Protein AF-A0AAV9F384-F1 (afdb_monomer_lite)

Secondary structure (DSSP, 8-state):
-EE-SGGG-SSGGGTSTT-S----STTTTTTSGGG---S-SSSS--HHHHHHHHTTS-SSPPBTT-TT--TGGGGT--B---TT--SSHHHHHTTTPPPHHHHHHHHHHHHHHHHHHH-HHHHHHHHHHPPPEESS--TTTT---HHHHHHHHHHHHHHHHHHHHHHHHSTT----B--SHHHHHHHHH-HHHHHHHHHHT-----------S-EEEE-STTT-SSGGGGSS-S----STTTTTTSGGG---S-SSSS--HHHHHHHHTTS-SSPPBTT-TT--HHHHHH--B---TT--SSHHHHHHHTS--HHHHHHHHHHHHHHHHHHH-HHHHHHHHHH-EEEE-

Radius of gyration: 21.68 Å; chains: 1; bounding box: 53×48×66 Å

Structure (mmCIF, N/CA/C/O backbone):
data_AF-A0AAV9F384-F1
#
_entry.id   AF-A0AAV9F384-F1
#
loop_
_atom_site.group_PDB
_atom_site.id
_atom_site.type_symbol
_atom_site.label_atom_id
_atom_site.label_alt_id
_atom_site.label_comp_id
_atom_site.label_asym_id
_atom_site.label_entity_id
_atom_site.label_seq_id
_atom_site.pdbx_PDB_ins_code
_atom_site.Cartn_x
_atom_site.Cartn_y
_atom_site.Cartn_z
_atom_site.occupancy
_atom_site.B_iso_or_equiv
_atom_site.auth_seq_id
_atom_site.auth_comp_id
_atom_site.auth_asym_id
_atom_site.auth_atom_id
_atom_site.pdbx_PDB_model_num
ATOM 1 N N . MET A 1 1 ? 9.13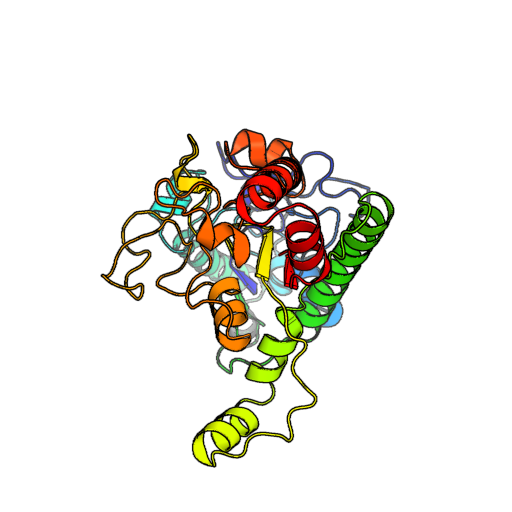0 -6.495 -17.557 1.00 77.75 1 MET A N 1
ATOM 2 C CA . MET A 1 1 ? 8.864 -5.037 -17.529 1.00 77.75 1 MET A CA 1
ATOM 3 C C . MET A 1 1 ? 7.820 -4.743 -16.468 1.00 77.75 1 MET A C 1
ATOM 5 O O . MET A 1 1 ? 6.852 -5.490 -16.372 1.00 77.75 1 MET A O 1
ATOM 9 N N . VAL A 1 2 ? 8.020 -3.709 -15.652 1.00 82.00 2 VAL A N 1
ATOM 10 C CA . VAL A 1 2 ? 7.230 -3.510 -14.423 1.00 82.00 2 VAL A CA 1
ATOM 11 C C . VAL A 1 2 ? 6.630 -2.110 -14.366 1.00 82.00 2 VAL A C 1
ATOM 13 O O . VAL A 1 2 ? 7.315 -1.138 -14.651 1.00 82.00 2 VAL A O 1
ATOM 16 N N . PHE A 1 3 ? 5.360 -2.010 -13.987 1.00 80.19 3 PHE A N 1
ATOM 17 C CA . PHE A 1 3 ? 4.601 -0.769 -13.809 1.00 80.19 3 PHE A CA 1
ATOM 18 C C . PHE A 1 3 ? 3.970 -0.771 -12.417 1.00 80.19 3 PHE A C 1
ATOM 20 O O . PHE A 1 3 ? 3.642 -1.834 -11.891 1.00 80.19 3 PHE A O 1
ATOM 27 N N . GLY A 1 4 ? 3.723 0.390 -11.822 1.00 76.31 4 GLY A N 1
ATOM 28 C CA . GLY A 1 4 ? 3.018 0.425 -10.546 1.00 76.31 4 GLY A CA 1
ATOM 29 C C . GLY A 1 4 ? 3.406 1.541 -9.599 1.00 76.31 4 GLY A C 1
ATOM 30 O O . GLY A 1 4 ? 3.787 2.634 -10.011 1.00 76.31 4 GLY A O 1
ATOM 31 N N . ASP A 1 5 ? 3.269 1.238 -8.318 1.00 78.25 5 ASP A N 1
ATOM 32 C CA . ASP A 1 5 ? 3.454 2.151 -7.197 1.00 78.25 5 ASP A CA 1
ATOM 33 C C . ASP A 1 5 ? 4.680 1.766 -6.347 1.00 78.25 5 ASP A C 1
ATOM 35 O O . ASP A 1 5 ? 5.612 1.117 -6.827 1.00 78.25 5 ASP A O 1
ATOM 39 N N . SER A 1 6 ? 4.680 2.166 -5.073 1.00 82.00 6 SER A N 1
ATOM 40 C CA . SER A 1 6 ? 5.763 1.926 -4.114 1.00 82.00 6 SER A CA 1
ATOM 41 C C . SER A 1 6 ? 6.094 0.452 -3.942 1.00 82.00 6 SER A C 1
ATOM 43 O O . SER A 1 6 ? 7.239 0.126 -3.646 1.00 82.00 6 SER A O 1
ATOM 45 N N . PHE A 1 7 ? 5.130 -0.443 -4.162 1.00 76.44 7 PHE A N 1
ATOM 46 C CA . PHE A 1 7 ? 5.328 -1.876 -3.985 1.00 76.44 7 PHE A CA 1
ATOM 47 C C . PHE A 1 7 ? 6.339 -2.464 -4.976 1.00 76.44 7 PHE A C 1
ATOM 49 O O . PHE A 1 7 ? 6.950 -3.490 -4.694 1.00 76.44 7 PHE A O 1
ATOM 56 N N . VAL A 1 8 ? 6.519 -1.834 -6.140 1.00 80.56 8 VAL A N 1
ATOM 57 C CA . VAL A 1 8 ? 7.388 -2.328 -7.221 1.00 80.56 8 VAL A CA 1
ATOM 58 C C . VAL A 1 8 ? 8.305 -1.242 -7.802 1.00 80.56 8 VAL A C 1
ATOM 60 O O . VAL A 1 8 ? 8.851 -1.406 -8.898 1.00 80.56 8 VAL A O 1
ATOM 63 N N . ASP A 1 9 ? 8.485 -0.133 -7.077 1.00 90.38 9 ASP A N 1
ATOM 64 C CA . ASP A 1 9 ? 9.405 0.955 -7.426 1.00 90.38 9 ASP A CA 1
ATOM 65 C C . ASP A 1 9 ? 10.819 0.667 -6.881 1.00 90.38 9 ASP A C 1
ATOM 67 O O . ASP A 1 9 ? 11.031 0.716 -5.665 1.00 90.38 9 ASP A O 1
ATOM 71 N N . PRO A 1 10 ? 11.810 0.372 -7.748 1.00 90.88 10 PRO A N 1
ATOM 72 C CA . PRO A 1 10 ? 13.190 0.157 -7.329 1.00 90.88 10 PRO A CA 1
ATOM 73 C C . PRO A 1 10 ? 13.966 1.452 -7.057 1.00 90.88 10 PRO A C 1
ATOM 75 O O . PRO A 1 10 ? 15.106 1.364 -6.602 1.00 90.88 10 PRO A O 1
ATOM 78 N N . GLY A 1 11 ? 13.385 2.627 -7.328 1.00 93.31 11 GLY A N 1
ATOM 79 C CA . GLY A 1 11 ? 14.014 3.922 -7.071 1.00 93.31 11 GLY A CA 1
ATOM 80 C C . GLY A 1 11 ? 13.790 5.003 -8.132 1.00 93.31 11 GLY A C 1
ATOM 81 O O . GLY A 1 11 ? 14.528 5.989 -8.125 1.00 93.31 11 GLY A O 1
ATOM 82 N N . ASN A 1 12 ? 12.790 4.893 -9.017 1.00 95.12 12 ASN A N 1
ATOM 83 C CA . ASN A 1 12 ? 12.472 5.950 -9.991 1.00 95.12 12 ASN A CA 1
ATOM 84 C C . ASN A 1 12 ? 12.195 7.288 -9.287 1.00 95.12 12 ASN A C 1
ATOM 86 O O . ASN A 1 12 ? 12.636 8.345 -9.747 1.00 95.12 12 ASN A O 1
ATOM 90 N N . ASN A 1 13 ? 11.556 7.246 -8.112 1.00 93.56 13 ASN A N 1
ATOM 91 C CA . ASN A 1 13 ? 11.289 8.430 -7.294 1.00 93.56 13 ASN A CA 1
ATOM 92 C C . ASN A 1 13 ? 12.543 9.204 -6.855 1.00 93.56 13 ASN A C 1
ATOM 94 O O . ASN A 1 13 ? 12.447 10.393 -6.538 1.00 93.56 13 ASN A O 1
ATOM 98 N N . ASN A 1 14 ? 13.730 8.589 -6.861 1.00 92.94 14 ASN A N 1
ATOM 99 C CA . ASN A 1 14 ? 14.967 9.275 -6.484 1.00 92.94 14 ASN A CA 1
ATOM 100 C C . ASN A 1 14 ? 15.292 10.430 -7.435 1.00 92.94 14 ASN A C 1
ATOM 102 O O . ASN A 1 14 ? 15.772 11.479 -6.992 1.00 92.94 14 ASN A O 1
ATOM 106 N N . VAL A 1 15 ? 14.978 10.243 -8.716 1.00 92.69 15 VAL A N 1
ATOM 107 C CA . VAL A 1 15 ? 15.342 11.132 -9.826 1.00 92.69 15 VAL A CA 1
ATOM 108 C C . VAL A 1 15 ? 14.338 12.271 -9.989 1.00 92.69 15 VAL A C 1
ATOM 110 O O . VAL A 1 15 ? 14.674 13.357 -10.467 1.00 92.69 15 VAL A O 1
ATOM 113 N N . LEU A 1 16 ? 13.110 12.062 -9.518 1.00 90.31 16 LEU A N 1
ATOM 114 C CA . LEU A 1 16 ? 12.048 13.054 -9.568 1.00 90.31 16 LEU A CA 1
ATOM 115 C C . LEU A 1 16 ? 12.343 14.229 -8.621 1.00 90.31 16 LEU A C 1
ATOM 117 O O . LEU A 1 16 ? 12.781 14.071 -7.472 1.00 90.31 16 LEU A O 1
ATOM 121 N N . LYS A 1 17 ? 12.101 15.448 -9.108 1.00 83.38 17 LYS A N 1
ATOM 122 C CA . LYS A 1 17 ? 12.280 16.678 -8.328 1.00 83.38 17 LYS A CA 1
ATOM 123 C C . LYS A 1 17 ? 11.053 16.916 -7.454 1.00 83.38 17 LYS A C 1
ATOM 125 O O . LYS A 1 17 ? 9.932 16.785 -7.926 1.00 83.38 17 LYS A O 1
ATOM 130 N N . ASN A 1 18 ? 11.282 17.329 -6.208 1.00 78.62 18 ASN A N 1
ATOM 131 C CA . ASN A 1 18 ? 10.238 17.705 -5.243 1.00 78.62 18 ASN A CA 1
ATOM 132 C C . ASN A 1 18 ? 9.260 16.578 -4.848 1.00 78.62 18 ASN A C 1
ATOM 134 O O . ASN A 1 18 ? 8.217 16.859 -4.266 1.00 78.62 18 ASN A O 1
ATOM 138 N N . VAL A 1 19 ? 9.609 15.315 -5.112 1.00 78.81 19 VAL A N 1
ATOM 139 C CA . VAL A 1 19 ? 8.837 14.160 -4.637 1.00 78.81 19 VAL A CA 1
ATOM 140 C C . VAL A 1 19 ? 8.971 13.989 -3.131 1.00 78.81 19 VAL A C 1
ATOM 142 O O . VAL A 1 19 ? 10.083 14.003 -2.599 1.00 78.81 19 VAL A O 1
ATOM 145 N N . LEU A 1 20 ? 7.829 13.792 -2.469 1.00 69.50 20 LEU A N 1
ATOM 146 C CA . LEU A 1 20 ? 7.730 13.576 -1.019 1.00 69.50 20 LEU A CA 1
ATOM 147 C C . LEU A 1 20 ? 7.969 12.113 -0.608 1.00 69.50 20 LEU A C 1
ATOM 149 O O . LEU A 1 20 ? 8.282 11.837 0.545 1.00 69.50 20 LEU A O 1
ATOM 153 N N . THR A 1 21 ? 7.838 11.176 -1.546 1.00 72.19 21 THR A N 1
ATOM 154 C CA . THR A 1 21 ? 7.925 9.725 -1.338 1.00 72.19 21 THR A CA 1
ATOM 155 C C . THR A 1 21 ? 9.250 9.173 -1.870 1.00 72.19 21 THR A C 1
ATOM 157 O O . THR A 1 21 ? 9.286 8.439 -2.855 1.00 72.19 21 THR A O 1
ATOM 160 N N . LYS A 1 22 ? 10.374 9.548 -1.249 1.00 83.00 22 LYS A N 1
ATOM 161 C CA . LYS A 1 22 ? 11.685 8.934 -1.533 1.00 83.00 22 LYS A CA 1
ATOM 162 C C . LYS A 1 22 ? 12.040 7.946 -0.430 1.00 83.00 22 LYS A C 1
ATOM 164 O O . LYS A 1 22 ? 11.778 8.223 0.731 1.00 83.00 22 LYS A O 1
ATOM 169 N N . CYS A 1 23 ? 12.681 6.842 -0.794 1.00 82.56 23 CYS A N 1
ATOM 170 C CA . CYS A 1 23 ? 13.196 5.836 0.141 1.00 82.56 23 CYS A CA 1
ATOM 171 C C . CYS A 1 23 ? 14.708 5.629 -0.057 1.00 82.56 23 CYS A C 1
ATOM 173 O O . CYS A 1 23 ? 15.228 4.517 -0.022 1.00 82.56 23 CYS A O 1
ATOM 175 N N . ASN A 1 24 ? 15.434 6.720 -0.320 1.00 84.75 24 ASN A N 1
ATOM 176 C CA . ASN A 1 24 ? 16.891 6.740 -0.496 1.00 84.75 24 ASN A CA 1
ATOM 177 C C . ASN A 1 24 ? 17.642 7.148 0.786 1.00 84.75 24 ASN A C 1
ATOM 179 O O . ASN A 1 24 ? 18.721 7.737 0.727 1.00 84.75 24 ASN A O 1
ATOM 183 N N . PHE A 1 25 ? 17.077 6.822 1.947 1.00 80.75 25 PHE A N 1
ATOM 184 C CA . PHE A 1 25 ? 17.654 7.068 3.266 1.00 80.75 25 PHE A CA 1
ATOM 185 C C . PHE A 1 25 ? 17.406 5.871 4.198 1.00 80.75 25 PHE A C 1
ATOM 187 O O . PHE A 1 25 ? 16.557 5.032 3.926 1.00 80.75 25 PHE A O 1
ATOM 194 N N . SER A 1 26 ? 18.157 5.774 5.298 1.00 71.00 26 SER A N 1
ATOM 195 C CA . SER A 1 26 ? 17.966 4.721 6.314 1.00 71.00 26 SER A CA 1
ATOM 196 C C . SER A 1 26 ? 16.585 4.840 6.984 1.00 71.00 26 SER A C 1
ATOM 198 O O . SER A 1 26 ? 16.240 5.961 7.349 1.00 71.00 26 SER A O 1
ATOM 200 N N . PRO A 1 27 ? 15.846 3.738 7.240 1.00 64.62 27 PRO A N 1
ATOM 201 C CA . PRO A 1 27 ? 16.309 2.344 7.276 1.00 64.62 27 PRO A CA 1
ATOM 202 C C . PRO A 1 27 ? 16.229 1.575 5.949 1.00 64.62 27 PRO A C 1
ATOM 204 O O . PRO A 1 27 ? 16.691 0.438 5.896 1.00 64.62 27 PRO A O 1
ATOM 207 N N . TYR A 1 28 ? 15.714 2.180 4.878 1.00 70.00 28 TYR A N 1
ATOM 208 C CA . TYR A 1 28 ? 15.575 1.517 3.581 1.00 70.00 28 TYR A CA 1
ATOM 209 C C . TYR A 1 28 ? 16.926 1.026 3.033 1.00 70.00 28 TYR A C 1
ATOM 211 O O . TYR A 1 28 ? 17.960 1.680 3.183 1.00 70.00 28 TYR A O 1
ATOM 219 N N . GLY A 1 29 ? 16.925 -0.143 2.387 1.00 67.06 29 GLY A N 1
ATOM 220 C CA . GLY A 1 29 ? 18.125 -0.773 1.825 1.00 67.06 29 GLY A CA 1
ATOM 221 C C . GLY A 1 29 ? 19.140 -1.355 2.827 1.00 67.06 29 GLY A C 1
ATOM 222 O O . GLY A 1 29 ? 20.264 -1.651 2.423 1.00 67.06 29 GLY A O 1
ATOM 223 N N . GLN A 1 30 ? 18.791 -1.531 4.110 1.00 69.06 30 GLN A N 1
ATOM 224 C CA . GLN A 1 30 ? 19.675 -2.161 5.111 1.00 69.06 30 GLN A CA 1
ATOM 225 C C . GLN A 1 30 ? 20.088 -3.606 4.779 1.00 69.06 30 GLN A C 1
ATOM 227 O O . GLN A 1 30 ? 21.230 -3.984 5.043 1.00 69.06 30 GLN A O 1
ATOM 232 N N . ASP A 1 31 ? 19.193 -4.379 4.173 1.00 68.81 31 ASP A N 1
ATOM 233 C CA . ASP A 1 31 ? 19.403 -5.761 3.727 1.00 68.81 31 ASP A CA 1
ATOM 234 C C . ASP A 1 31 ? 19.839 -5.838 2.253 1.00 68.81 31 ASP A C 1
ATOM 236 O O . ASP A 1 31 ? 20.131 -6.916 1.736 1.00 68.81 31 ASP A O 1
ATOM 240 N N . PHE A 1 32 ? 19.899 -4.698 1.558 1.00 73.38 32 PHE A N 1
ATOM 241 C CA . PHE A 1 32 ? 20.385 -4.613 0.183 1.00 73.38 32 PHE A CA 1
ATOM 242 C C . PHE A 1 32 ? 21.917 -4.767 0.136 1.00 73.38 32 PHE A C 1
ATOM 244 O O . PHE A 1 32 ? 22.601 -4.352 1.083 1.00 73.38 32 PHE A O 1
ATOM 251 N N . PRO A 1 33 ? 22.509 -5.308 -0.949 1.00 77.88 33 PRO A N 1
ATOM 252 C CA . PRO A 1 33 ? 23.960 -5.367 -1.094 1.00 77.88 33 PRO A CA 1
ATOM 253 C C . PRO A 1 33 ? 24.651 -4.030 -0.800 1.00 77.88 33 PRO A C 1
ATOM 255 O O . PRO A 1 33 ? 24.313 -2.978 -1.342 1.00 77.88 33 PRO A O 1
ATOM 258 N N . GLY A 1 34 ? 25.627 -4.069 0.109 1.00 79.44 34 GLY A N 1
ATOM 259 C CA . GLY A 1 34 ? 26.345 -2.877 0.567 1.00 79.44 34 GLY A CA 1
ATOM 260 C C . GLY A 1 34 ? 25.591 -2.005 1.578 1.00 79.44 34 GLY A C 1
ATOM 261 O O . GLY A 1 34 ? 26.125 -0.963 1.954 1.00 79.44 34 GLY A O 1
ATOM 262 N N . ARG A 1 35 ? 24.405 -2.426 2.046 1.00 77.94 35 ARG A N 1
ATOM 263 C CA . ARG A 1 35 ? 23.551 -1.726 3.025 1.00 77.94 35 ARG A CA 1
ATOM 264 C C . ARG A 1 35 ? 23.205 -0.295 2.606 1.00 77.94 35 ARG A C 1
ATOM 266 O O . ARG A 1 35 ? 23.273 0.635 3.413 1.00 77.94 35 ARG A O 1
ATOM 273 N N . LYS A 1 36 ? 22.926 -0.104 1.313 1.00 79.75 36 LYS A N 1
ATOM 274 C CA . LYS A 1 36 ? 22.660 1.210 0.721 1.00 79.75 36 LYS A CA 1
ATOM 275 C C . LYS A 1 36 ? 21.173 1.372 0.396 1.00 79.75 36 LYS A C 1
ATOM 277 O O . LYS A 1 36 ? 20.619 0.515 -0.292 1.00 79.75 36 LYS A O 1
ATOM 282 N N . PRO A 1 37 ? 20.547 2.491 0.794 1.00 81.44 37 PRO A N 1
ATOM 283 C CA . PRO A 1 37 ? 19.213 2.843 0.331 1.00 81.44 37 PRO A CA 1
ATOM 284 C C . PRO A 1 37 ? 19.205 3.040 -1.188 1.00 81.44 37 PRO A C 1
ATOM 286 O O . PRO A 1 37 ? 19.915 3.900 -1.708 1.00 81.44 37 PRO A O 1
ATOM 289 N N . THR A 1 38 ? 18.396 2.259 -1.903 1.00 84.44 38 THR A N 1
ATOM 290 C CA . THR A 1 38 ? 18.287 2.341 -3.371 1.00 84.44 38 THR A CA 1
ATOM 291 C C . THR A 1 38 ? 17.074 3.134 -3.845 1.00 84.44 38 THR A C 1
ATOM 293 O O . THR A 1 38 ? 16.965 3.427 -5.026 1.00 84.44 38 THR A O 1
ATOM 296 N N . GLY A 1 39 ? 16.174 3.543 -2.945 1.00 85.69 39 GLY A N 1
ATOM 297 C CA . GLY A 1 39 ? 14.868 4.098 -3.314 1.00 85.69 39 GLY A CA 1
ATOM 298 C C . GLY A 1 39 ? 13.740 3.066 -3.306 1.00 85.69 39 GLY A C 1
ATOM 299 O O . GLY A 1 39 ? 12.583 3.457 -3.414 1.00 85.69 39 GLY A O 1
ATOM 300 N N . ARG A 1 40 ? 14.061 1.780 -3.108 1.00 87.88 40 ARG A N 1
ATOM 301 C CA . ARG A 1 40 ? 13.086 0.727 -2.799 1.00 87.88 40 ARG A CA 1
ATOM 302 C C . ARG A 1 40 ? 12.344 1.050 -1.506 1.00 87.88 40 ARG A C 1
ATOM 304 O O . ARG A 1 40 ? 12.973 1.350 -0.493 1.00 87.88 40 ARG A O 1
ATOM 311 N N . PHE A 1 41 ? 11.026 0.879 -1.507 1.00 80.38 41 PHE A N 1
ATOM 312 C CA . PHE A 1 41 ? 10.178 0.967 -0.309 1.00 80.38 41 PHE A CA 1
ATOM 313 C C . PHE A 1 41 ? 10.293 -0.309 0.551 1.00 80.38 41 PHE A C 1
ATOM 315 O O . PHE A 1 41 ? 9.303 -0.882 0.991 1.00 80.38 41 PHE A O 1
ATOM 322 N N . SER A 1 42 ? 11.521 -0.797 0.739 1.00 69.69 42 SER A N 1
ATOM 323 C CA . SER A 1 42 ? 11.866 -2.023 1.458 1.00 69.69 42 SER A CA 1
ATOM 324 C C . SER A 1 42 ? 13.290 -1.915 2.014 1.00 69.69 42 SER A C 1
ATOM 326 O O . SER A 1 42 ? 14.112 -1.127 1.534 1.00 69.69 42 SER A O 1
ATOM 328 N N . ASN A 1 43 ? 13.615 -2.738 3.011 1.00 68.88 43 ASN A N 1
ATOM 329 C CA . ASN A 1 43 ? 14.988 -2.875 3.495 1.00 68.88 43 ASN A CA 1
ATOM 330 C C . ASN A 1 43 ? 15.861 -3.709 2.546 1.00 68.88 43 ASN A C 1
ATOM 332 O O . ASN A 1 43 ? 17.078 -3.632 2.641 1.00 68.88 43 ASN A O 1
ATOM 336 N N . GLY A 1 44 ? 15.282 -4.441 1.594 1.00 72.25 44 GLY A N 1
ATOM 337 C CA . GLY A 1 44 ? 16.021 -5.296 0.666 1.00 72.25 44 GLY A CA 1
ATOM 338 C C . GLY A 1 44 ? 15.339 -5.393 -0.693 1.00 72.25 44 GLY A C 1
ATOM 339 O O . GLY A 1 44 ? 14.964 -4.378 -1.280 1.00 72.25 44 GLY A O 1
ATOM 340 N N . LYS A 1 45 ? 15.195 -6.621 -1.201 1.00 75.25 45 LYS A N 1
ATOM 341 C CA . LYS A 1 45 ? 14.483 -6.898 -2.455 1.00 75.25 45 LYS A CA 1
ATOM 342 C C . LYS A 1 45 ? 13.020 -6.458 -2.368 1.00 75.25 45 LYS A C 1
ATOM 344 O O . LYS A 1 45 ? 12.373 -6.594 -1.328 1.00 75.25 45 LYS A O 1
ATOM 349 N N . ILE A 1 46 ? 12.507 -5.953 -3.482 1.00 65.25 46 ILE A N 1
ATOM 350 C CA . ILE A 1 46 ? 11.073 -5.758 -3.721 1.00 65.25 46 ILE A CA 1
ATOM 351 C C . ILE A 1 46 ? 10.542 -6.920 -4.576 1.00 65.25 46 ILE A C 1
ATOM 353 O O . ILE A 1 46 ? 11.330 -7.621 -5.214 1.00 65.25 46 ILE A O 1
ATOM 357 N N . PRO A 1 47 ? 9.230 -7.187 -4.608 1.00 67.56 47 PRO A N 1
ATOM 358 C CA . PRO A 1 47 ? 8.681 -8.388 -5.238 1.00 67.56 47 PRO A CA 1
ATOM 359 C C . PRO A 1 47 ? 9.105 -8.640 -6.693 1.00 67.56 47 PRO A C 1
ATOM 361 O O . PRO A 1 47 ? 9.311 -9.787 -7.084 1.00 67.56 47 PRO A O 1
ATOM 364 N N . ASN A 1 48 ? 9.286 -7.590 -7.498 1.00 71.12 48 ASN A N 1
ATOM 365 C CA . ASN A 1 48 ? 9.791 -7.718 -8.865 1.00 71.12 48 ASN A CA 1
ATOM 366 C C . ASN A 1 48 ? 11.266 -8.138 -8.946 1.00 71.12 48 ASN A C 1
ATOM 368 O O . ASN A 1 48 ? 11.622 -8.780 -9.930 1.00 71.12 48 ASN A O 1
ATOM 372 N N . ASP A 1 49 ? 12.097 -7.834 -7.943 1.00 73.75 49 ASP A N 1
ATOM 373 C CA . ASP A 1 49 ? 13.461 -8.374 -7.866 1.00 73.75 49 ASP A CA 1
ATOM 374 C C . ASP A 1 49 ? 13.405 -9.894 -7.673 1.00 73.75 49 ASP A C 1
ATOM 376 O O . ASP A 1 49 ? 14.031 -10.641 -8.415 1.00 73.75 49 ASP A O 1
ATOM 380 N N . ILE A 1 50 ? 12.572 -10.365 -6.736 1.00 65.50 50 ILE A N 1
ATOM 381 C CA . ILE A 1 50 ? 12.426 -11.797 -6.424 1.00 65.50 50 ILE A CA 1
ATOM 382 C C . ILE A 1 50 ? 11.923 -12.565 -7.657 1.00 65.50 50 ILE A C 1
ATOM 384 O O . ILE A 1 50 ? 12.387 -13.663 -7.953 1.00 65.50 50 ILE A O 1
ATOM 388 N N . ILE A 1 51 ? 10.983 -11.990 -8.412 1.00 60.34 51 ILE A N 1
ATOM 389 C CA . ILE A 1 51 ? 10.474 -12.602 -9.650 1.00 60.34 51 ILE A CA 1
ATOM 390 C C . ILE A 1 51 ? 11.544 -12.654 -10.726 1.00 60.34 51 ILE A C 1
ATOM 392 O O . ILE A 1 51 ? 11.740 -13.711 -11.321 1.00 60.34 51 ILE A O 1
ATOM 396 N N . ALA A 1 52 ? 12.217 -11.533 -10.983 1.00 66.62 52 ALA A N 1
ATOM 397 C CA . ALA A 1 52 ? 13.261 -11.475 -11.995 1.00 66.62 52 ALA A CA 1
ATOM 398 C C . ALA A 1 52 ? 14.395 -12.461 -11.675 1.00 66.62 52 ALA A C 1
ATOM 400 O O . ALA A 1 52 ? 14.872 -13.153 -12.575 1.00 66.62 52 ALA A O 1
ATOM 401 N N . GLU A 1 53 ? 14.753 -12.595 -10.398 1.00 75.12 53 GLU A N 1
ATOM 402 C CA . GLU A 1 53 ? 15.774 -13.527 -9.933 1.00 75.12 53 GLU A CA 1
ATOM 403 C C . GLU A 1 53 ? 15.338 -14.978 -10.140 1.00 75.12 53 GLU A C 1
ATOM 405 O O . GLU A 1 53 ? 16.083 -15.770 -10.716 1.00 75.12 53 GLU A O 1
ATOM 410 N N . LYS A 1 54 ? 14.112 -15.335 -9.733 1.00 63.44 54 LYS A N 1
ATOM 411 C CA . LYS A 1 54 ? 13.594 -16.702 -9.902 1.00 63.44 54 LYS A CA 1
ATOM 412 C C . LYS A 1 54 ? 13.432 -17.118 -11.356 1.00 63.44 54 LYS A C 1
ATOM 414 O O . LYS A 1 54 ? 13.573 -18.297 -11.666 1.00 63.44 54 LYS A O 1
ATOM 419 N N . LEU A 1 55 ? 13.135 -16.169 -12.239 1.00 66.69 55 LEU A N 1
ATOM 420 C CA . LEU A 1 55 ? 13.090 -16.405 -13.681 1.00 66.69 55 LEU A CA 1
ATOM 421 C C . LEU A 1 55 ? 14.493 -16.462 -14.313 1.00 66.69 55 LEU A C 1
ATOM 423 O O . LEU A 1 55 ? 14.603 -16.694 -15.514 1.00 66.69 55 LEU A O 1
ATOM 427 N N . GLY A 1 56 ? 15.560 -16.257 -13.531 1.00 77.25 56 GLY A N 1
ATOM 428 C CA . GLY A 1 56 ? 16.940 -16.257 -14.012 1.00 77.25 56 GLY A CA 1
ATOM 429 C C . GLY A 1 56 ? 17.282 -15.057 -14.899 1.00 77.25 56 GLY A C 1
ATOM 430 O O . GLY A 1 56 ? 18.203 -15.149 -15.705 1.00 77.25 56 GLY A O 1
ATOM 431 N N . ILE A 1 57 ? 16.532 -13.955 -14.783 1.00 79.62 57 ILE A N 1
ATOM 432 C CA . ILE A 1 57 ? 16.672 -12.761 -15.628 1.00 79.62 57 ILE A CA 1
ATOM 433 C C . ILE A 1 57 ? 17.709 -11.801 -15.036 1.00 79.62 57 ILE A C 1
ATOM 435 O O . ILE A 1 57 ? 18.685 -11.452 -15.694 1.00 79.62 57 ILE A O 1
ATOM 439 N N . THR A 1 58 ? 17.490 -11.354 -13.798 1.00 85.81 58 THR A N 1
ATOM 440 C CA . THR A 1 58 ? 18.406 -10.480 -13.048 1.00 85.81 58 THR A CA 1
ATOM 441 C C . THR A 1 58 ? 18.131 -10.602 -11.553 1.00 85.81 58 THR A C 1
ATOM 443 O O . THR A 1 58 ? 16.992 -10.830 -11.158 1.00 85.81 58 THR A O 1
ATOM 446 N N . GLU A 1 59 ? 19.154 -10.436 -10.714 1.00 86.62 59 GLU A N 1
ATOM 447 C CA . GLU A 1 59 ? 18.999 -10.451 -9.252 1.00 86.62 59 GLU A CA 1
ATOM 448 C C . GLU A 1 59 ? 18.257 -9.206 -8.731 1.00 86.62 59 GLU A C 1
ATOM 450 O O . GLU A 1 59 ? 17.504 -9.288 -7.760 1.00 86.62 59 GLU A O 1
ATOM 455 N N . TYR A 1 60 ? 18.452 -8.059 -9.390 1.00 88.06 60 TYR A N 1
ATOM 456 C CA . TYR A 1 60 ? 17.817 -6.788 -9.047 1.00 88.06 60 TYR A CA 1
ATOM 457 C C . TYR A 1 60 ? 17.332 -6.105 -10.315 1.00 88.06 60 TYR A C 1
ATOM 459 O O . TYR A 1 60 ? 18.106 -5.874 -11.246 1.00 88.06 60 TYR A O 1
ATOM 467 N N . LEU A 1 61 ? 16.047 -5.764 -10.350 1.00 88.19 61 LEU A N 1
ATOM 468 C CA . LEU A 1 61 ? 15.477 -5.050 -11.480 1.00 88.19 61 LEU A CA 1
ATOM 469 C C . LEU A 1 61 ? 15.779 -3.547 -11.334 1.00 88.19 61 LEU A C 1
ATOM 471 O O . LEU A 1 61 ? 15.477 -2.969 -10.281 1.00 88.19 61 LEU A O 1
ATOM 475 N N . PRO A 1 62 ? 16.364 -2.894 -12.350 1.00 94.88 62 PRO A N 1
ATOM 476 C CA . PRO A 1 62 ? 16.731 -1.490 -12.250 1.00 94.88 62 PRO A CA 1
ATOM 477 C C . PRO A 1 62 ? 15.532 -0.554 -12.462 1.00 94.88 62 PRO A C 1
ATOM 479 O O . PRO A 1 62 ? 14.517 -0.907 -13.080 1.00 94.88 62 PRO A O 1
ATOM 482 N N . ALA A 1 63 ? 15.660 0.666 -11.939 1.00 95.75 63 ALA A N 1
ATOM 483 C CA . ALA A 1 63 ? 14.732 1.758 -12.206 1.00 95.75 63 ALA A CA 1
ATOM 484 C C . ALA A 1 63 ? 14.985 2.305 -13.617 1.00 95.75 63 ALA A C 1
ATOM 486 O O . ALA A 1 63 ? 16.130 2.556 -13.978 1.00 95.75 63 ALA A O 1
ATOM 487 N N . TYR A 1 64 ? 13.942 2.525 -14.420 1.00 97.38 64 TYR A N 1
ATOM 488 C CA . TYR A 1 64 ? 14.118 3.075 -15.770 1.00 97.38 64 TYR A CA 1
ATOM 489 C C . TYR A 1 64 ? 14.721 4.489 -15.767 1.00 97.38 64 TYR A C 1
ATOM 491 O O . TYR A 1 64 ? 15.415 4.867 -16.708 1.00 97.38 64 TYR A O 1
ATOM 499 N N . LEU A 1 65 ? 14.464 5.277 -14.719 1.00 96.38 65 LEU A N 1
ATOM 500 C CA . LEU A 1 65 ? 15.046 6.610 -14.570 1.00 96.38 65 LEU A CA 1
ATOM 501 C C . LEU A 1 65 ? 16.445 6.609 -13.952 1.00 96.38 65 LEU A C 1
ATOM 503 O O . LEU A 1 65 ? 17.019 7.691 -13.849 1.00 96.38 65 LEU A O 1
ATOM 507 N N . ASP A 1 66 ? 16.983 5.460 -13.528 1.00 94.94 66 ASP A N 1
ATOM 508 C CA . ASP A 1 66 ? 18.304 5.404 -12.901 1.00 94.94 66 ASP A CA 1
ATOM 509 C C . ASP A 1 66 ? 19.357 6.069 -13.814 1.00 94.94 66 ASP A C 1
ATOM 511 O O . ASP A 1 66 ? 19.524 5.643 -14.959 1.00 94.94 66 ASP A O 1
ATOM 515 N N . PRO A 1 67 ? 20.063 7.123 -13.356 1.00 92.50 67 PRO A N 1
ATOM 516 C CA . PRO A 1 67 ? 21.102 7.770 -14.151 1.00 92.50 67 PRO A CA 1
ATOM 517 C C . PRO A 1 67 ? 22.250 6.832 -14.539 1.00 92.50 67 PRO A C 1
ATOM 519 O O . PRO A 1 67 ? 22.981 7.141 -15.479 1.00 92.50 67 PRO A O 1
ATOM 522 N N . GLU A 1 68 ? 22.427 5.727 -13.810 1.00 92.88 68 GLU A N 1
ATOM 523 C CA . GLU A 1 68 ? 23.444 4.709 -14.075 1.00 92.88 68 GLU A CA 1
ATOM 524 C C . GLU A 1 68 ? 22.928 3.561 -14.964 1.00 92.88 68 GLU A C 1
ATOM 526 O O . GLU A 1 68 ? 23.699 2.657 -15.281 1.00 92.88 68 GLU A O 1
ATOM 531 N N . LEU A 1 69 ? 21.661 3.601 -15.407 1.00 94.44 69 LEU A N 1
ATOM 532 C CA . LEU A 1 69 ? 21.074 2.577 -16.275 1.00 94.44 69 LEU A CA 1
ATOM 533 C C . LEU A 1 69 ? 21.845 2.472 -17.597 1.00 94.44 69 LEU A C 1
ATOM 535 O O . LEU A 1 69 ? 21.892 3.421 -18.389 1.00 94.44 69 LEU A O 1
ATOM 539 N N . SER A 1 70 ? 22.411 1.298 -17.865 1.00 93.88 70 SER A N 1
ATOM 540 C CA . SER A 1 70 ? 23.113 1.036 -19.116 1.00 93.88 70 SER A CA 1
ATOM 541 C C . SER A 1 70 ? 22.138 0.660 -20.241 1.00 93.88 70 SER A C 1
ATOM 543 O O . SER A 1 70 ? 21.047 0.138 -19.988 1.00 93.88 70 SER A O 1
ATOM 545 N N . PRO A 1 71 ? 22.504 0.889 -21.514 1.00 92.62 71 PRO A N 1
ATOM 546 C CA . PRO A 1 71 ? 21.714 0.406 -22.644 1.00 92.62 71 PRO A CA 1
ATOM 547 C C . PRO A 1 71 ? 21.481 -1.114 -22.607 1.00 92.62 71 PRO A C 1
ATOM 549 O O . PRO A 1 71 ? 20.421 -1.588 -23.015 1.00 92.62 71 PRO A O 1
ATOM 552 N N . GLU A 1 72 ? 22.442 -1.881 -22.096 1.00 91.38 72 GLU A N 1
ATOM 553 C CA . GLU A 1 72 ? 22.372 -3.334 -21.969 1.00 91.38 72 GLU A CA 1
ATOM 554 C C . GLU A 1 72 ? 21.330 -3.789 -20.937 1.00 91.38 72 GLU A C 1
ATOM 556 O O . GLU A 1 72 ? 20.669 -4.805 -21.162 1.00 91.38 72 GLU A O 1
ATOM 561 N N . ASP A 1 73 ? 21.106 -3.020 -19.866 1.00 91.56 73 ASP A N 1
ATOM 562 C CA . ASP A 1 73 ? 20.069 -3.307 -18.860 1.00 91.56 73 ASP A CA 1
ATOM 563 C C . ASP A 1 73 ? 18.658 -3.291 -19.464 1.00 91.56 73 ASP A C 1
ATOM 565 O O . ASP A 1 73 ? 17.740 -3.964 -18.989 1.00 91.56 73 ASP A O 1
ATOM 569 N N . LEU A 1 74 ? 18.470 -2.572 -20.577 1.00 90.88 74 LEU A N 1
ATOM 570 C CA . LEU A 1 74 ? 17.196 -2.569 -21.290 1.00 90.88 74 LEU A CA 1
ATOM 571 C C . LEU A 1 74 ? 16.840 -3.961 -21.828 1.00 90.88 74 LEU A C 1
ATOM 573 O O . LEU A 1 74 ? 15.655 -4.252 -21.981 1.00 90.88 74 LEU A O 1
ATOM 577 N N . LEU A 1 75 ? 17.828 -4.823 -22.093 1.00 87.62 75 LEU A N 1
ATOM 578 C CA . LEU A 1 75 ? 17.624 -6.154 -22.671 1.00 87.62 75 LEU A CA 1
ATOM 579 C C . LEU A 1 75 ? 16.996 -7.148 -21.686 1.00 87.62 75 LEU A C 1
ATOM 581 O O . LEU A 1 75 ? 16.321 -8.079 -22.120 1.00 87.62 75 LEU A O 1
ATOM 585 N N . THR A 1 76 ? 17.223 -6.966 -20.384 1.00 84.25 76 THR A N 1
ATOM 586 C CA . THR A 1 76 ? 16.692 -7.826 -19.309 1.00 84.25 76 THR A CA 1
ATOM 587 C C . THR A 1 76 ? 15.454 -7.222 -18.642 1.00 84.25 76 THR A C 1
ATOM 589 O O . THR A 1 76 ? 14.693 -7.923 -17.973 1.00 84.25 76 THR A O 1
ATOM 592 N N . GLY A 1 77 ? 15.183 -5.943 -18.913 1.00 83.25 77 GLY A N 1
ATOM 593 C CA . GLY A 1 77 ? 13.961 -5.247 -18.541 1.00 83.25 77 GLY A CA 1
ATOM 594 C C . GLY A 1 77 ? 14.134 -4.331 -17.332 1.00 83.25 77 GLY A C 1
ATOM 595 O O . GLY A 1 77 ? 15.060 -4.451 -16.539 1.00 83.25 77 GLY A O 1
ATOM 596 N N . VAL A 1 78 ? 13.195 -3.397 -17.193 1.00 93.50 78 VAL A N 1
ATOM 597 C CA . VAL A 1 78 ? 13.239 -2.310 -16.203 1.00 93.50 78 VAL A CA 1
ATOM 598 C C . VAL A 1 78 ? 11.904 -2.173 -15.467 1.00 93.50 78 VAL A C 1
ATOM 600 O O . VAL A 1 78 ? 10.880 -2.726 -15.901 1.00 93.50 78 VAL A O 1
ATOM 603 N N . SER A 1 79 ? 11.905 -1.414 -14.369 1.00 93.38 79 SER A N 1
ATOM 604 C CA . SER A 1 79 ? 10.683 -0.914 -13.731 1.00 93.38 79 SER A CA 1
ATOM 605 C C . SER A 1 79 ? 10.434 0.556 -14.055 1.00 93.38 79 SER A C 1
ATOM 607 O O . SER A 1 79 ? 11.313 1.402 -13.888 1.00 93.38 79 SER A O 1
ATOM 609 N N . PHE A 1 80 ? 9.205 0.861 -14.458 1.00 92.12 80 PHE A N 1
ATOM 610 C CA . PHE A 1 80 ? 8.650 2.200 -14.651 1.00 92.12 80 PHE A CA 1
ATOM 611 C C . PHE A 1 80 ? 7.844 2.675 -13.432 1.00 92.12 80 PHE A C 1
ATOM 613 O O . PHE A 1 80 ? 7.343 3.791 -13.431 1.00 92.12 80 PHE A O 1
ATOM 620 N N . ALA A 1 81 ? 7.685 1.836 -12.405 1.00 88.38 81 ALA A N 1
ATOM 621 C CA . ALA A 1 81 ? 6.849 2.125 -11.244 1.00 88.38 81 ALA A CA 1
ATOM 622 C C . ALA A 1 81 ? 7.315 3.351 -10.447 1.00 88.38 81 ALA A C 1
ATOM 624 O O . ALA A 1 81 ? 8.492 3.698 -10.470 1.00 88.38 81 ALA A O 1
ATOM 625 N N . SER A 1 82 ? 6.398 3.989 -9.721 1.00 89.56 82 SER A N 1
ATOM 626 C CA . SER A 1 82 ? 6.684 5.209 -8.963 1.00 89.56 82 SER A CA 1
ATOM 627 C C . SER A 1 82 ? 5.940 5.230 -7.636 1.00 89.56 82 SER A C 1
ATOM 629 O O . SER A 1 82 ? 4.713 5.168 -7.587 1.00 89.56 82 SER A O 1
ATOM 631 N N . GLY A 1 83 ? 6.681 5.328 -6.537 1.00 83.69 83 GLY A N 1
ATOM 632 C CA . GLY A 1 83 ? 6.131 5.319 -5.187 1.00 83.69 83 GLY A CA 1
ATOM 633 C C . GLY A 1 83 ? 5.071 6.384 -4.934 1.00 83.69 83 GLY A C 1
ATOM 634 O O . GLY A 1 83 ? 5.362 7.573 -5.028 1.00 83.69 83 GLY A O 1
ATOM 635 N N . GLY A 1 84 ? 3.856 5.974 -4.564 1.00 75.69 84 GLY A N 1
ATOM 636 C CA . GLY A 1 84 ? 2.709 6.875 -4.390 1.00 75.69 84 GLY A CA 1
ATOM 637 C C . GLY A 1 84 ? 1.886 7.117 -5.662 1.00 75.69 84 GLY A C 1
ATOM 638 O O . GLY A 1 84 ? 0.973 7.944 -5.642 1.00 75.69 84 GLY A O 1
ATOM 639 N N . SER A 1 85 ? 2.188 6.421 -6.764 1.00 74.88 85 SER A N 1
ATOM 640 C CA . SER A 1 85 ? 1.381 6.462 -7.986 1.00 74.88 85 SER A CA 1
ATOM 641 C C . SER A 1 85 ? -0.017 5.886 -7.740 1.00 74.88 85 SER A C 1
ATOM 643 O O . SER A 1 85 ? -0.174 4.708 -7.428 1.00 74.88 85 SER A O 1
ATOM 645 N N . GLY A 1 86 ? -1.043 6.728 -7.872 1.00 64.19 86 GLY A N 1
ATOM 646 C CA . GLY A 1 86 ? -2.451 6.329 -7.827 1.00 64.19 86 GLY A CA 1
ATOM 647 C C . GLY A 1 86 ? -3.048 6.186 -9.228 1.00 64.19 86 GLY A C 1
ATOM 648 O O . GLY A 1 86 ? -2.516 6.719 -10.199 1.00 64.19 86 GLY A O 1
ATOM 649 N N . TYR A 1 87 ? -4.188 5.495 -9.345 1.00 54.47 87 TYR A N 1
ATOM 650 C CA . TYR A 1 87 ? -4.892 5.361 -10.629 1.00 54.47 87 TYR A CA 1
ATOM 651 C C . TYR A 1 87 ? -5.308 6.720 -11.216 1.00 54.47 87 TYR A C 1
ATOM 653 O O . TYR A 1 87 ? -5.205 6.928 -12.425 1.00 54.47 87 TYR A O 1
ATOM 661 N N . ASP A 1 88 ? -5.768 7.640 -10.364 1.00 56.84 88 ASP A N 1
ATOM 662 C CA . ASP A 1 88 ? -6.127 8.996 -10.770 1.00 56.84 88 ASP A CA 1
ATOM 663 C C . ASP A 1 88 ? -4.856 9.861 -10.933 1.00 56.84 88 ASP A C 1
ATOM 665 O O . ASP A 1 88 ? -4.100 10.032 -9.969 1.00 56.84 88 ASP A O 1
ATOM 669 N N . PRO A 1 89 ? -4.616 10.462 -12.114 1.00 58.81 89 PRO A N 1
ATOM 670 C CA . PRO A 1 89 ? -3.472 11.346 -12.341 1.00 58.81 89 PRO A CA 1
ATOM 671 C C . PRO A 1 89 ? -3.434 12.553 -11.398 1.00 58.81 89 PRO A C 1
ATOM 673 O O . PRO A 1 89 ? -2.363 13.092 -11.124 1.00 58.81 89 PRO A O 1
ATOM 676 N N . LEU A 1 90 ? -4.584 12.996 -10.879 1.00 62.75 90 LEU A N 1
ATOM 677 C CA . LEU A 1 90 ? -4.651 14.049 -9.867 1.00 62.75 90 LEU A CA 1
ATOM 678 C C . LEU A 1 90 ? -4.017 13.602 -8.548 1.00 62.75 90 LEU A C 1
ATOM 680 O O . LEU A 1 90 ? -3.350 14.407 -7.898 1.00 62.75 90 LEU A O 1
ATOM 684 N N . THR A 1 91 ? -4.158 12.326 -8.183 1.00 59.03 91 THR A N 1
ATOM 685 C CA . THR A 1 91 ? -3.516 11.758 -6.994 1.00 59.03 91 THR A CA 1
ATOM 686 C C . THR A 1 91 ? -1.999 11.740 -7.144 1.00 59.03 91 THR A C 1
ATOM 688 O O . THR A 1 91 ? -1.319 12.039 -6.174 1.00 59.03 91 THR A O 1
ATOM 691 N N . ALA A 1 92 ? -1.462 11.488 -8.345 1.00 66.81 92 ALA A N 1
ATOM 692 C CA . ALA A 1 92 ? -0.016 11.511 -8.601 1.00 66.81 92 ALA A CA 1
ATOM 693 C C . ALA A 1 92 ? 0.588 12.933 -8.584 1.00 66.81 92 ALA A C 1
ATOM 695 O O . ALA A 1 92 ? 1.740 13.124 -8.190 1.00 66.81 92 ALA A O 1
ATOM 696 N N . LYS A 1 93 ? -0.202 13.962 -8.927 1.00 73.19 93 LYS A N 1
ATOM 697 C CA . LYS A 1 93 ? 0.241 15.370 -8.878 1.00 73.19 93 LYS A CA 1
ATOM 698 C C . LYS A 1 93 ? 0.535 15.863 -7.464 1.00 73.19 93 LYS A C 1
ATOM 700 O O . LYS A 1 93 ? 1.406 16.710 -7.298 1.00 73.19 93 LYS A O 1
ATOM 705 N N . ILE A 1 94 ? -0.180 15.353 -6.460 1.00 65.62 94 ILE A N 1
ATOM 706 C CA . ILE A 1 94 ? -0.050 15.792 -5.063 1.00 65.62 94 ILE A CA 1
ATOM 707 C C . ILE A 1 94 ? 1.340 15.458 -4.482 1.00 65.62 94 ILE A C 1
ATOM 709 O O . ILE A 1 94 ? 2.002 16.380 -4.011 1.00 65.62 94 ILE A O 1
ATOM 713 N N . PRO A 1 95 ? 1.833 14.203 -4.528 1.00 66.94 95 PRO A N 1
ATOM 714 C CA . PRO A 1 95 ? 3.195 13.865 -4.120 1.00 66.94 95 PRO A CA 1
ATOM 715 C C . PRO A 1 95 ? 4.241 14.129 -5.219 1.00 66.94 95 PRO A C 1
ATOM 717 O O . PRO A 1 95 ? 5.417 13.855 -4.991 1.00 66.94 95 PRO A O 1
ATOM 720 N N . MET A 1 96 ? 3.833 14.668 -6.378 1.00 81.50 96 MET A N 1
ATOM 721 C CA . MET A 1 96 ? 4.677 14.981 -7.543 1.00 81.50 96 MET A CA 1
ATOM 722 C C . MET A 1 96 ? 5.356 13.756 -8.186 1.00 81.50 96 MET A C 1
ATOM 724 O O . MET A 1 96 ? 6.479 13.849 -8.676 1.00 81.50 96 MET A O 1
ATOM 728 N N . VAL A 1 97 ? 4.672 12.610 -8.176 1.00 86.00 97 VAL A N 1
ATOM 729 C CA . VAL A 1 97 ? 5.176 11.298 -8.634 1.00 86.00 97 VAL A CA 1
ATOM 730 C C . VAL A 1 97 ? 4.679 10.972 -10.047 1.00 86.00 97 VAL A C 1
ATOM 732 O O . VAL A 1 97 ? 3.818 11.676 -10.576 1.00 86.00 97 VAL A O 1
ATOM 735 N N . LEU A 1 98 ? 5.187 9.898 -10.660 1.00 86.88 98 LEU A N 1
ATOM 736 C CA . LEU A 1 98 ? 4.758 9.474 -11.998 1.00 86.88 98 LEU A CA 1
ATOM 737 C C . LEU A 1 98 ? 3.388 8.796 -11.924 1.00 86.88 98 LEU A C 1
ATOM 739 O O . LEU A 1 98 ? 3.202 7.809 -11.208 1.00 86.88 98 LEU A O 1
ATOM 743 N N . SER A 1 99 ? 2.426 9.293 -12.691 1.00 79.31 99 SER A N 1
ATOM 744 C CA . SER A 1 99 ? 1.128 8.651 -12.894 1.00 79.31 99 SER A CA 1
ATOM 745 C C . SER A 1 99 ? 1.259 7.411 -13.785 1.00 79.31 99 SER A C 1
ATOM 747 O O . SER A 1 99 ? 2.238 7.284 -14.520 1.00 79.31 99 SER A O 1
ATOM 749 N N . PRO A 1 100 ? 0.257 6.516 -13.817 1.00 72.94 100 PRO A N 1
ATOM 750 C CA . PRO A 1 100 ? 0.263 5.389 -14.746 1.00 72.94 100 PRO A CA 1
ATOM 751 C C . PRO A 1 100 ? 0.432 5.796 -16.218 1.00 72.94 100 PRO A C 1
ATOM 753 O O . PRO A 1 100 ? 0.944 5.004 -17.000 1.00 72.94 100 PRO A O 1
ATOM 756 N N . TRP A 1 101 ? 0.024 7.012 -16.600 1.00 78.25 101 TRP A N 1
ATOM 757 C CA . TRP A 1 101 ? 0.202 7.521 -17.962 1.00 78.25 101 TRP A CA 1
ATOM 758 C C . TRP A 1 101 ? 1.650 7.913 -18.240 1.00 78.25 101 TRP A C 1
ATOM 760 O O . TRP A 1 101 ? 2.176 7.520 -19.274 1.00 78.25 101 TRP A O 1
ATOM 770 N N . ASP A 1 102 ? 2.321 8.568 -17.288 1.00 86.50 102 ASP A N 1
ATOM 771 C CA . ASP A 1 102 ? 3.750 8.889 -17.406 1.00 86.50 102 ASP A CA 1
ATOM 772 C C . ASP A 1 102 ? 4.581 7.600 -17.545 1.00 86.50 102 ASP A C 1
ATOM 774 O O . ASP A 1 102 ? 5.508 7.523 -18.345 1.00 86.50 102 ASP A O 1
ATOM 778 N N . GLN A 1 103 ? 4.199 6.537 -16.826 1.00 84.19 103 GLN A N 1
ATOM 779 C CA . GLN A 1 103 ? 4.859 5.231 -16.938 1.00 84.19 103 GLN A CA 1
ATOM 780 C C . GLN A 1 103 ? 4.672 4.593 -18.324 1.00 84.19 103 GLN A C 1
ATOM 782 O O . GLN A 1 103 ? 5.583 3.935 -18.824 1.00 84.19 103 GLN A O 1
ATOM 787 N N . LEU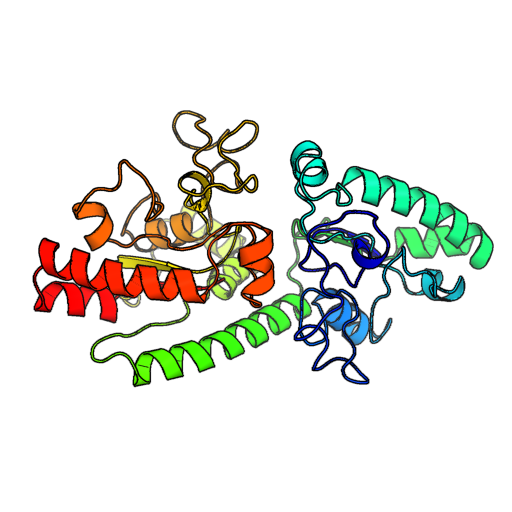 A 1 104 ? 3.508 4.781 -18.960 1.00 76.81 104 LEU A N 1
ATOM 788 C CA . LEU A 1 104 ? 3.265 4.320 -20.331 1.00 76.81 104 LEU A CA 1
ATOM 789 C C . LEU A 1 104 ? 4.060 5.140 -21.354 1.00 76.81 104 LEU A C 1
ATOM 791 O O . LEU A 1 104 ? 4.597 4.563 -22.295 1.00 76.81 104 LEU A O 1
ATOM 795 N N . GLU A 1 105 ? 4.190 6.452 -21.156 1.00 83.88 105 GLU A N 1
ATOM 796 C CA . GLU A 1 105 ? 5.049 7.302 -21.991 1.00 83.88 105 GLU A CA 1
ATOM 797 C C . GLU A 1 105 ? 6.520 6.874 -21.883 1.00 83.88 105 GLU A C 1
ATOM 799 O O . GLU A 1 105 ? 7.183 6.660 -22.899 1.00 83.88 105 GLU A O 1
ATOM 804 N N . MET A 1 106 ? 7.006 6.619 -20.664 1.00 89.75 106 MET A N 1
ATOM 805 C CA . MET A 1 106 ? 8.347 6.071 -20.423 1.00 89.75 106 MET A CA 1
ATOM 806 C C . MET A 1 106 ? 8.553 4.711 -21.097 1.00 89.75 106 MET A C 1
ATOM 808 O O . MET A 1 106 ? 9.649 4.417 -21.575 1.00 89.75 106 MET A O 1
ATOM 812 N N . PHE A 1 107 ? 7.514 3.878 -21.158 1.00 86.31 107 PHE A N 1
ATOM 813 C CA . PHE A 1 107 ? 7.575 2.603 -21.861 1.00 86.31 107 PHE A CA 1
ATOM 814 C C . PHE A 1 107 ? 7.675 2.770 -23.386 1.00 86.31 107 PHE A C 1
ATOM 816 O O . PHE A 1 107 ? 8.429 2.040 -24.033 1.00 86.31 107 PHE A O 1
ATOM 823 N N . GLU A 1 108 ? 6.978 3.745 -23.970 1.00 79.62 108 GLU A N 1
ATOM 824 C CA . GLU A 1 108 ? 7.135 4.065 -25.393 1.00 79.62 108 GLU A CA 1
ATOM 825 C C . GLU A 1 108 ? 8.549 4.580 -25.705 1.00 79.62 108 GLU A C 1
ATOM 827 O O . GLU A 1 108 ? 9.167 4.129 -26.669 1.00 79.62 108 GLU A O 1
ATOM 832 N N . GLU A 1 109 ? 9.130 5.418 -24.842 1.00 92.31 109 GLU A N 1
ATOM 833 C CA . GLU A 1 109 ? 10.541 5.809 -24.968 1.00 92.31 109 GLU A CA 1
ATOM 834 C C . GLU A 1 109 ? 11.497 4.617 -24.834 1.00 92.31 109 GLU A C 1
ATOM 836 O O . GLU A 1 109 ? 12.461 4.489 -25.595 1.00 92.31 109 GLU A O 1
ATOM 841 N N . TYR A 1 110 ? 11.233 3.730 -23.871 1.00 91.62 110 TYR A N 1
ATOM 842 C CA . TYR A 1 110 ? 12.006 2.512 -23.662 1.00 91.62 110 TYR A CA 1
ATOM 843 C C . TYR A 1 110 ? 12.023 1.648 -24.924 1.00 91.62 110 TYR A C 1
ATOM 845 O O . TYR A 1 110 ? 13.081 1.140 -25.283 1.00 91.62 110 TYR A O 1
ATOM 853 N N . LYS A 1 111 ? 10.896 1.513 -25.637 1.00 82.19 111 LYS A N 1
ATOM 854 C CA . LYS A 1 111 ? 10.827 0.736 -26.885 1.00 82.19 111 LYS A CA 1
ATOM 855 C C . LYS A 1 111 ? 11.757 1.295 -27.958 1.00 82.19 111 LYS A C 1
ATOM 857 O O . LYS A 1 111 ? 12.439 0.520 -28.626 1.00 82.19 111 LYS A O 1
ATOM 862 N N . GLU A 1 112 ? 11.830 2.614 -28.105 1.00 92.38 112 GLU A N 1
ATOM 863 C CA . GLU A 1 112 ? 12.738 3.246 -29.069 1.00 92.38 112 GLU A CA 1
ATOM 864 C C . GLU A 1 112 ? 14.209 3.071 -28.668 1.00 92.38 112 GLU A C 1
ATOM 866 O O . GLU A 1 112 ? 15.041 2.708 -29.504 1.00 92.38 112 GLU A O 1
ATOM 871 N N . LYS A 1 113 ? 14.535 3.221 -27.376 1.00 94.75 113 LYS A N 1
ATOM 872 C CA . LYS A 1 113 ? 15.888 2.937 -26.865 1.00 94.75 113 LYS A CA 1
ATOM 873 C C . LYS A 1 113 ? 16.264 1.466 -27.053 1.00 94.75 113 LYS A C 1
ATOM 875 O O . LYS A 1 113 ? 17.369 1.164 -27.492 1.00 94.75 113 LYS A O 1
ATOM 880 N N . LEU A 1 114 ? 15.335 0.550 -26.793 1.00 88.50 114 LEU A N 1
ATOM 881 C CA . LEU A 1 114 ? 15.542 -0.883 -26.959 1.00 88.50 114 LEU A CA 1
ATOM 882 C C . LEU A 1 114 ? 15.805 -1.249 -28.424 1.00 88.50 114 LEU A C 1
ATOM 884 O O . LEU A 1 114 ? 16.701 -2.045 -28.686 1.00 88.50 114 LEU A O 1
ATOM 888 N N . LYS A 1 115 ? 15.092 -0.645 -29.385 1.00 93.62 115 LYS A N 1
ATOM 889 C CA . LYS A 1 115 ? 15.375 -0.822 -30.823 1.00 93.62 115 LYS A CA 1
ATOM 890 C C . LYS A 1 115 ? 16.791 -0.386 -31.183 1.00 93.62 115 LYS A C 1
ATOM 892 O O . LYS A 1 115 ? 17.451 -1.078 -31.952 1.00 93.62 115 LYS A O 1
ATOM 897 N N . ALA A 1 116 ? 17.264 0.725 -30.618 1.00 95.19 116 ALA A N 1
ATOM 898 C CA . ALA A 1 116 ? 18.618 1.213 -30.867 1.00 95.19 116 ALA A CA 1
ATOM 899 C C . ALA A 1 116 ? 19.702 0.246 -30.351 1.00 95.19 116 ALA A C 1
ATOM 901 O O . ALA A 1 116 ? 20.763 0.148 -30.962 1.00 95.19 116 ALA A O 1
ATOM 902 N N . VAL A 1 117 ? 19.431 -0.483 -29.262 1.00 95.25 117 VAL A N 1
ATOM 903 C CA . VAL A 1 117 ? 20.377 -1.438 -28.652 1.00 95.25 117 VAL A CA 1
ATOM 904 C C . VAL A 1 117 ? 20.277 -2.833 -29.270 1.00 95.25 117 VAL A C 1
ATOM 906 O O . VAL A 1 117 ? 21.287 -3.455 -29.590 1.00 95.25 117 VAL A O 1
ATOM 909 N N . ALA A 1 118 ? 19.061 -3.352 -29.420 1.00 88.88 118 ALA A N 1
ATOM 910 C CA . ALA A 1 118 ? 18.804 -4.742 -29.784 1.00 88.88 118 ALA A CA 1
ATOM 911 C C . ALA A 1 118 ? 18.590 -4.950 -31.293 1.00 88.88 118 ALA A C 1
ATOM 913 O O . ALA A 1 118 ? 18.694 -6.082 -31.769 1.00 88.88 118 ALA A O 1
ATOM 914 N N . GLY A 1 119 ? 18.282 -3.885 -32.038 1.00 93.62 119 GLY A N 1
ATOM 915 C CA . GLY A 1 119 ? 17.718 -3.968 -33.383 1.00 93.62 119 GLY A CA 1
ATOM 916 C C . GLY A 1 119 ? 16.204 -4.205 -33.357 1.00 93.62 119 GLY A C 1
ATOM 917 O O . GLY A 1 119 ? 15.642 -4.674 -32.368 1.00 93.62 119 GLY A O 1
ATOM 918 N N . GLU A 1 120 ? 15.529 -3.867 -34.455 1.00 86.75 120 GLU A N 1
ATOM 919 C CA . GLU A 1 120 ? 14.062 -3.803 -34.524 1.00 86.75 120 GLU A CA 1
ATOM 920 C C . GLU A 1 120 ? 13.375 -5.151 -34.255 1.00 86.75 120 GLU A C 1
ATOM 922 O O . GLU A 1 120 ? 12.454 -5.223 -33.444 1.00 86.75 120 GLU A O 1
ATOM 927 N N . GLU A 1 121 ? 13.870 -6.229 -34.867 1.00 85.25 121 GLU A N 1
ATOM 928 C CA . GLU A 1 121 ? 13.309 -7.578 -34.722 1.00 85.25 121 GLU A CA 1
ATOM 929 C C . GLU A 1 121 ? 13.461 -8.114 -33.290 1.00 85.25 121 GLU A C 1
ATOM 931 O O . GLU A 1 121 ? 12.498 -8.579 -32.678 1.00 85.25 121 GLU A O 1
ATOM 936 N N . ARG A 1 122 ? 14.660 -7.982 -32.711 1.00 86.81 122 ARG A N 1
ATOM 937 C CA . ARG A 1 122 ? 14.930 -8.440 -31.344 1.00 86.81 122 ARG A CA 1
ATOM 938 C C . ARG A 1 122 ? 14.202 -7.588 -30.308 1.00 86.81 122 ARG A C 1
ATOM 940 O O . ARG A 1 122 ? 13.699 -8.135 -29.335 1.00 86.81 122 ARG A O 1
ATOM 947 N N . ALA A 1 123 ? 14.112 -6.273 -30.510 1.00 71.25 123 ALA A N 1
ATOM 948 C CA . ALA A 1 123 ? 13.336 -5.396 -29.638 1.00 71.25 123 ALA A CA 1
ATOM 949 C C . ALA A 1 123 ? 11.843 -5.752 -29.665 1.00 71.25 123 ALA A C 1
ATOM 951 O O . ALA A 1 123 ? 11.208 -5.787 -28.613 1.00 71.25 123 ALA A O 1
ATOM 952 N N . ALA A 1 124 ? 11.294 -6.064 -30.844 1.00 62.09 124 ALA A N 1
ATOM 953 C CA . ALA A 1 124 ? 9.917 -6.525 -30.975 1.00 62.09 124 ALA A CA 1
ATOM 954 C C . ALA A 1 124 ? 9.685 -7.841 -30.219 1.00 62.09 124 ALA A C 1
ATOM 956 O O . ALA A 1 124 ? 8.727 -7.908 -29.454 1.00 62.09 124 ALA A O 1
ATOM 957 N N . SER A 1 125 ? 10.584 -8.826 -30.358 1.00 63.88 125 SER A N 1
ATOM 958 C CA . SER A 1 125 ? 10.529 -10.092 -29.606 1.00 63.88 125 SER A CA 1
ATOM 959 C C . SER A 1 125 ? 10.603 -9.863 -28.093 1.00 63.88 125 SER A C 1
ATOM 961 O O . SER A 1 125 ? 9.727 -10.326 -27.366 1.00 63.88 125 SER A O 1
ATOM 963 N N . ILE A 1 126 ? 11.562 -9.057 -27.613 1.00 70.06 126 ILE A N 1
ATOM 964 C CA . ILE A 1 126 ? 11.683 -8.713 -26.186 1.00 70.06 126 ILE A CA 1
ATOM 965 C C . ILE A 1 126 ? 10.386 -8.085 -25.673 1.00 70.06 126 ILE A C 1
ATOM 967 O O . ILE A 1 126 ? 9.918 -8.464 -24.607 1.00 70.06 126 ILE A O 1
ATOM 971 N N . VAL A 1 127 ? 9.779 -7.152 -26.409 1.00 62.81 127 VAL A N 1
ATOM 972 C CA . VAL A 1 127 ? 8.505 -6.525 -26.022 1.00 62.81 127 VAL A CA 1
ATOM 973 C C . VAL A 1 127 ? 7.357 -7.537 -26.043 1.00 62.81 127 VAL A C 1
ATOM 975 O O . VAL A 1 127 ? 6.581 -7.589 -25.097 1.00 62.81 127 VAL A O 1
ATOM 978 N N . SER A 1 128 ? 7.230 -8.370 -27.075 1.00 52.97 128 SER A N 1
ATOM 979 C CA . SER A 1 128 ? 6.101 -9.304 -27.184 1.00 52.97 128 SER A CA 1
ATOM 980 C C . SER A 1 128 ? 6.174 -10.481 -26.214 1.00 52.97 128 SER A C 1
ATOM 982 O O . SER A 1 128 ? 5.137 -10.996 -25.805 1.00 52.97 128 SER A O 1
ATOM 984 N N . GLU A 1 129 ? 7.383 -10.917 -25.868 1.00 66.88 129 GLU A N 1
ATOM 985 C CA . GLU A 1 129 ? 7.639 -12.099 -25.036 1.00 66.88 129 GLU A CA 1
ATOM 986 C C . GLU A 1 129 ? 7.975 -11.732 -23.584 1.00 66.88 129 GLU A C 1
ATOM 988 O O . GLU A 1 129 ? 8.086 -12.607 -22.725 1.00 66.88 129 GLU A O 1
ATOM 993 N N . SER A 1 130 ? 8.122 -10.437 -23.284 1.00 66.50 130 SER A N 1
ATOM 994 C CA . SER A 1 130 ? 8.396 -9.973 -21.930 1.00 66.50 130 SER A CA 1
ATOM 995 C C . SER A 1 130 ? 7.269 -10.303 -20.970 1.00 66.50 130 SER A C 1
ATOM 997 O O . SER A 1 130 ? 6.082 -10.138 -21.247 1.00 66.50 130 SER A O 1
ATOM 999 N N . PHE A 1 131 ? 7.670 -10.654 -19.754 1.00 58.50 131 PHE A N 1
ATOM 1000 C CA . PHE A 1 131 ? 6.753 -10.735 -18.638 1.00 58.50 131 PHE A CA 1
ATOM 1001 C C . PHE A 1 131 ? 6.431 -9.328 -18.106 1.00 58.50 131 PHE A C 1
ATOM 1003 O O . PHE A 1 131 ? 7.325 -8.587 -17.678 1.00 58.50 131 PHE A O 1
ATOM 1010 N N . TYR A 1 132 ? 5.151 -8.954 -18.145 1.00 54.34 132 TYR A N 1
ATOM 1011 C CA . TYR A 1 132 ? 4.650 -7.659 -17.683 1.00 54.34 132 TYR A CA 1
ATOM 1012 C C . TYR A 1 132 ? 4.014 -7.778 -16.299 1.00 54.34 132 TYR A C 1
ATOM 1014 O O . TYR A 1 132 ? 3.053 -8.528 -16.123 1.00 54.34 132 TYR A O 1
ATOM 1022 N N . THR A 1 133 ? 4.488 -6.989 -15.332 1.00 51.09 133 THR A N 1
ATOM 1023 C CA . THR A 1 133 ? 3.821 -6.845 -14.029 1.00 51.09 133 THR A CA 1
ATOM 1024 C C . THR A 1 133 ? 3.298 -5.428 -13.845 1.00 51.09 133 THR A C 1
ATOM 1026 O O . THR A 1 133 ? 3.941 -4.452 -14.228 1.00 51.09 133 THR A O 1
ATOM 1029 N N . ARG A 1 134 ? 2.103 -5.310 -13.260 1.00 51.88 134 ARG A N 1
ATOM 1030 C CA . ARG A 1 134 ? 1.510 -4.048 -12.810 1.00 51.88 134 ARG A CA 1
ATOM 1031 C C . ARG A 1 134 ? 0.977 -4.233 -11.392 1.00 51.88 134 ARG A C 1
ATOM 1033 O O . ARG A 1 134 ? 0.390 -5.285 -11.136 1.00 51.88 134 ARG A O 1
ATOM 1040 N N . THR A 1 135 ? 1.041 -3.229 -10.510 1.00 51.97 135 THR A N 1
ATOM 1041 C CA . THR A 1 135 ? 0.274 -3.231 -9.235 1.00 51.97 135 THR A CA 1
ATOM 1042 C C . THR A 1 135 ? -1.247 -3.084 -9.416 1.00 51.97 135 THR A C 1
ATOM 1044 O O . THR A 1 135 ? -1.948 -2.536 -8.580 1.00 51.97 135 THR A O 1
ATOM 1047 N N . LEU A 1 136 ? -1.805 -3.648 -10.491 1.00 41.16 136 LEU A N 1
ATOM 1048 C CA . LEU A 1 136 ? -3.203 -4.056 -10.594 1.00 41.16 136 LEU A CA 1
ATOM 1049 C C . LEU A 1 136 ? -3.214 -5.419 -11.324 1.00 41.16 136 LEU A C 1
ATOM 1051 O O . LEU A 1 136 ? -2.796 -5.532 -12.473 1.00 41.16 136 LEU A O 1
ATOM 1055 N N . ARG A 1 137 ? -3.615 -6.447 -10.571 1.00 40.47 137 ARG A N 1
ATOM 1056 C CA . ARG A 1 137 ? -3.325 -7.899 -10.650 1.00 40.47 137 ARG A CA 1
ATOM 1057 C C . ARG A 1 137 ? -3.645 -8.650 -11.969 1.00 40.47 137 ARG A C 1
ATOM 1059 O O . ARG A 1 137 ? -4.702 -8.428 -12.553 1.00 40.47 137 ARG A O 1
ATOM 1066 N N . GLY A 1 138 ? -2.824 -9.669 -12.298 1.00 36.78 138 GLY A N 1
ATOM 1067 C CA . GLY A 1 138 ? -3.249 -10.928 -12.958 1.00 36.78 138 GLY A CA 1
ATOM 1068 C C . GLY A 1 138 ? -2.648 -11.315 -14.324 1.00 36.78 138 GLY A C 1
ATOM 1069 O O . GLY A 1 138 ? -2.853 -12.439 -14.767 1.00 36.78 138 GLY A O 1
ATOM 1070 N N . GLY A 1 139 ? -1.942 -10.437 -15.037 1.00 37.22 139 GLY A N 1
ATOM 1071 C CA . GLY A 1 139 ? -1.678 -10.697 -16.464 1.00 37.22 139 GLY A CA 1
ATOM 1072 C C . GLY A 1 139 ? -2.986 -10.830 -17.273 1.00 37.22 139 GLY A C 1
ATOM 1073 O O . GLY A 1 139 ? -4.071 -10.536 -16.770 1.00 37.22 139 GLY A O 1
ATOM 1074 N N . ILE A 1 140 ? -2.916 -11.263 -18.537 1.00 34.03 140 ILE A N 1
ATOM 1075 C CA . ILE A 1 140 ? -4.116 -11.408 -19.394 1.00 34.03 140 ILE A CA 1
ATOM 1076 C C . ILE A 1 140 ? -4.988 -12.597 -18.934 1.00 34.03 140 ILE A C 1
ATOM 1078 O O . ILE A 1 140 ? -6.208 -12.563 -19.084 1.00 34.03 140 ILE A O 1
ATOM 1082 N N . THR A 1 141 ? -4.379 -13.619 -18.323 1.00 34.16 141 THR A N 1
ATOM 1083 C CA . THR A 1 141 ? -5.032 -14.878 -17.916 1.00 34.16 141 THR A CA 1
ATOM 1084 C C . THR A 1 141 ? -5.469 -14.928 -16.448 1.00 34.16 141 THR A C 1
ATOM 1086 O O . THR A 1 141 ? -6.209 -15.833 -16.078 1.00 34.16 141 THR A O 1
ATOM 1089 N N . ARG A 1 142 ? -5.096 -13.943 -15.616 1.00 43.03 142 ARG A N 1
ATOM 1090 C CA . ARG A 1 142 ? -5.378 -13.902 -14.162 1.00 43.03 142 ARG A CA 1
ATOM 1091 C C . ARG A 1 142 ? -4.780 -15.064 -13.359 1.00 43.03 142 ARG A C 1
ATOM 1093 O O . ARG A 1 142 ? -5.319 -15.416 -12.314 1.00 43.03 142 ARG A O 1
ATOM 1100 N N . GLU A 1 143 ? -3.664 -15.623 -13.815 1.00 40.59 143 GLU A N 1
ATOM 1101 C CA . GLU A 1 143 ? -2.967 -16.712 -13.121 1.00 40.59 143 GLU A CA 1
ATOM 1102 C C . GLU A 1 143 ? -2.221 -16.238 -11.861 1.00 40.59 143 GLU A C 1
ATOM 1104 O O . GLU A 1 143 ? -1.847 -15.068 -11.714 1.00 40.59 143 GLU A O 1
ATOM 1109 N N . CYS A 1 144 ? -2.028 -17.168 -10.925 1.00 42.41 144 CYS A N 1
ATOM 1110 C CA . CYS A 1 144 ? -1.286 -16.951 -9.686 1.00 42.41 144 CYS A CA 1
ATOM 1111 C C . CYS A 1 144 ? 0.217 -16.859 -9.949 1.00 42.41 144 CYS A C 1
ATOM 1113 O O . CYS A 1 144 ? 0.742 -17.552 -10.812 1.00 42.41 144 CYS A O 1
ATOM 1115 N N . PHE A 1 145 ? 0.912 -16.032 -9.167 1.00 43.28 145 PHE A N 1
ATOM 1116 C CA . PHE A 1 145 ? 2.363 -15.897 -9.251 1.00 43.28 145 PHE A CA 1
ATOM 1117 C C . PHE A 1 145 ? 3.012 -16.396 -7.966 1.00 43.28 145 PHE A C 1
ATOM 1119 O O . PHE A 1 145 ? 3.048 -15.677 -6.967 1.00 43.28 145 PHE A O 1
ATOM 1126 N N . ASP A 1 146 ? 3.570 -17.602 -8.010 1.00 45.34 146 ASP A N 1
ATOM 1127 C CA . ASP A 1 146 ? 4.145 -18.287 -6.845 1.00 45.34 146 ASP A CA 1
ATOM 1128 C C . ASP A 1 146 ? 5.204 -17.449 -6.122 1.00 45.34 146 ASP A C 1
ATOM 1130 O O . ASP A 1 146 ? 5.308 -17.463 -4.902 1.00 45.34 146 ASP A O 1
ATOM 1134 N N . THR A 1 147 ? 5.937 -16.615 -6.850 1.00 39.16 147 THR A N 1
ATOM 1135 C CA . THR A 1 147 ? 6.953 -15.730 -6.280 1.00 39.16 147 THR A CA 1
ATOM 1136 C C . THR A 1 147 ? 6.379 -14.574 -5.461 1.00 39.16 147 THR A C 1
ATOM 1138 O O . THR A 1 147 ? 6.908 -14.252 -4.400 1.00 39.16 147 THR A O 1
ATOM 1141 N N . PHE A 1 148 ? 5.290 -13.957 -5.930 1.00 40.19 148 PHE A N 1
ATOM 1142 C CA . PHE A 1 148 ? 4.547 -12.970 -5.143 1.00 40.19 148 PHE A CA 1
ATOM 1143 C C . PHE A 1 148 ? 3.855 -13.647 -3.960 1.00 40.19 148 PHE A C 1
ATOM 1145 O O . PHE A 1 148 ? 3.762 -13.043 -2.894 1.00 40.19 148 PHE A O 1
ATOM 1152 N N . ASN A 1 149 ? 3.411 -14.895 -4.143 1.00 40.62 149 ASN A N 1
ATOM 1153 C CA . ASN A 1 149 ? 2.839 -15.698 -3.073 1.00 40.62 149 ASN A CA 1
ATOM 1154 C C . ASN A 1 149 ? 3.864 -15.932 -1.967 1.00 40.62 149 ASN A C 1
ATOM 1156 O O . ASN A 1 149 ? 3.581 -15.662 -0.808 1.00 40.62 149 ASN A O 1
ATOM 1160 N N . GLU A 1 150 ? 5.081 -16.331 -2.316 1.00 44.12 150 GLU A N 1
ATOM 1161 C CA . GLU A 1 150 ? 6.160 -16.534 -1.353 1.00 44.12 150 GLU A CA 1
ATOM 1162 C C . GLU A 1 150 ? 6.636 -15.236 -0.690 1.00 44.12 150 GLU A C 1
ATOM 1164 O O . GLU A 1 150 ? 6.891 -15.235 0.510 1.00 44.12 150 GLU A O 1
ATOM 1169 N N . ALA A 1 151 ? 6.715 -14.121 -1.424 1.00 44.31 151 ALA A N 1
ATOM 1170 C CA . ALA A 1 151 ? 7.074 -12.823 -0.846 1.00 44.31 151 ALA A CA 1
ATOM 1171 C C . ALA A 1 151 ? 6.008 -12.320 0.140 1.00 44.31 151 ALA A C 1
ATOM 1173 O O . ALA A 1 151 ? 6.344 -11.853 1.228 1.00 44.31 151 ALA A O 1
ATOM 1174 N N . ALA A 1 152 ? 4.725 -12.471 -0.205 1.00 43.03 152 ALA A N 1
ATOM 1175 C CA . ALA A 1 152 ? 3.618 -12.188 0.701 1.00 43.03 152 ALA A CA 1
ATOM 1176 C C . ALA A 1 152 ? 3.650 -13.116 1.925 1.00 43.03 152 ALA A C 1
ATOM 1178 O O . ALA A 1 152 ? 3.478 -12.649 3.043 1.00 43.03 152 ALA A O 1
ATOM 1179 N N . LEU A 1 153 ? 3.951 -14.407 1.747 1.00 43.94 153 LEU A N 1
ATOM 1180 C CA . LEU A 1 153 ? 4.115 -15.357 2.852 1.00 43.94 153 LEU A CA 1
ATOM 1181 C C . LEU A 1 153 ? 5.302 -14.996 3.762 1.00 43.94 153 LEU A C 1
ATOM 1183 O O . LEU A 1 153 ? 5.184 -15.102 4.980 1.00 43.94 153 LEU A O 1
ATOM 1187 N N . ALA A 1 154 ? 6.424 -14.535 3.204 1.00 45.16 154 ALA A N 1
ATOM 1188 C CA . ALA A 1 154 ? 7.592 -14.100 3.970 1.00 45.16 154 ALA A CA 1
ATOM 1189 C C . ALA A 1 154 ? 7.317 -12.805 4.752 1.00 45.16 154 ALA A C 1
ATOM 1191 O O . ALA A 1 154 ? 7.657 -12.709 5.931 1.00 45.16 154 ALA A O 1
ATOM 1192 N N . PHE A 1 155 ? 6.647 -11.836 4.128 1.00 46.22 155 PHE A N 1
ATOM 1193 C CA . PHE A 1 155 ? 6.209 -10.601 4.777 1.00 46.22 155 PHE A CA 1
ATOM 1194 C C . PHE A 1 155 ? 5.194 -10.878 5.899 1.00 46.22 155 PHE A C 1
ATOM 1196 O O . PHE A 1 155 ? 5.372 -10.424 7.030 1.00 46.22 155 PHE A O 1
ATOM 1203 N N . ASN A 1 156 ? 4.206 -11.736 5.627 1.00 47.59 156 ASN A N 1
ATOM 1204 C CA . ASN A 1 156 ? 3.251 -12.242 6.612 1.00 47.59 156 ASN A CA 1
ATOM 1205 C C . ASN A 1 156 ? 3.961 -12.984 7.759 1.00 47.59 156 ASN A C 1
ATOM 1207 O O . ASN A 1 156 ? 3.577 -12.851 8.919 1.00 47.59 156 ASN A O 1
ATOM 1211 N N . SER A 1 157 ? 5.035 -13.728 7.472 1.00 47.22 157 SER A N 1
ATOM 1212 C CA . SER A 1 157 ? 5.858 -14.373 8.500 1.00 47.22 157 SER A CA 1
ATOM 1213 C C . SER A 1 157 ? 6.574 -13.354 9.392 1.00 47.22 157 SER A C 1
ATOM 1215 O O . SER A 1 157 ? 6.651 -13.573 10.598 1.00 47.22 157 SER A O 1
ATOM 1217 N N . GLY A 1 158 ? 7.079 -12.251 8.830 1.00 48.84 158 GLY A N 1
ATOM 1218 C CA . GLY A 1 158 ? 7.691 -11.158 9.592 1.00 48.84 158 GLY A CA 1
ATOM 1219 C C . GLY A 1 158 ? 6.693 -10.473 10.527 1.00 48.84 158 GLY A C 1
ATOM 1220 O O . GLY A 1 158 ? 6.960 -10.334 11.720 1.00 48.84 158 GLY A O 1
ATOM 1221 N N . TYR A 1 159 ? 5.500 -10.147 10.023 1.00 51.94 159 TYR A N 1
ATOM 1222 C CA . TYR A 1 159 ? 4.406 -9.618 10.844 1.00 51.94 159 TYR A CA 1
ATOM 1223 C C . TYR A 1 159 ? 3.971 -10.591 11.939 1.00 51.94 159 TYR A C 1
ATOM 1225 O O . TYR A 1 159 ? 3.721 -10.168 13.063 1.00 51.94 159 TYR A O 1
ATOM 1233 N N . ASN A 1 160 ? 3.927 -11.894 11.650 1.00 49.53 160 ASN A N 1
ATOM 1234 C CA . ASN A 1 160 ? 3.611 -12.909 12.654 1.00 49.53 160 ASN A CA 1
ATOM 1235 C C . ASN A 1 160 ? 4.607 -12.913 13.822 1.00 49.53 160 ASN A C 1
ATOM 1237 O O . ASN A 1 160 ? 4.197 -13.173 14.949 1.00 49.53 160 ASN A O 1
ATOM 1241 N N . ILE A 1 161 ? 5.887 -12.610 13.585 1.00 52.44 161 ILE A N 1
ATOM 1242 C CA . ILE A 1 161 ? 6.892 -12.513 14.654 1.00 52.44 161 ILE A CA 1
ATOM 1243 C C . ILE A 1 161 ? 6.594 -11.312 15.562 1.00 52.44 161 ILE A C 1
ATOM 1245 O O . ILE A 1 161 ? 6.570 -11.468 16.783 1.00 52.44 161 ILE A O 1
ATOM 1249 N N . GLU A 1 162 ? 6.303 -10.137 14.996 1.00 51.03 162 GLU A N 1
ATOM 1250 C CA . GLU A 1 162 ? 5.976 -8.951 15.803 1.00 51.03 162 GLU A CA 1
ATOM 1251 C C . GLU A 1 162 ? 4.616 -9.101 16.502 1.00 51.03 162 GLU A C 1
ATOM 1253 O O . GLU A 1 162 ? 4.469 -8.727 17.660 1.00 51.03 162 GLU A O 1
ATOM 1258 N N . ILE A 1 163 ? 3.642 -9.749 15.856 1.00 52.44 163 ILE A N 1
ATOM 1259 C CA . ILE A 1 163 ? 2.353 -10.122 16.454 1.00 52.44 163 ILE A CA 1
ATOM 1260 C C . ILE A 1 163 ? 2.547 -11.101 17.620 1.00 52.44 163 ILE A C 1
ATOM 1262 O O . ILE A 1 163 ? 1.901 -10.955 18.654 1.00 52.44 163 ILE A O 1
ATOM 1266 N N . GLN A 1 164 ? 3.444 -12.085 17.501 1.00 53.53 164 GLN A N 1
ATOM 1267 C CA . GLN A 1 164 ? 3.772 -12.992 18.607 1.00 53.53 164 GLN A CA 1
ATOM 1268 C C . GLN A 1 164 ? 4.420 -12.257 19.778 1.00 53.53 164 GLN A C 1
ATOM 1270 O O . GLN A 1 164 ? 4.117 -12.555 20.933 1.00 53.53 164 GLN A O 1
ATOM 1275 N N . LYS A 1 165 ? 5.273 -11.276 19.487 1.00 59.06 165 LYS A N 1
ATOM 1276 C CA . LYS A 1 165 ? 5.877 -10.419 20.501 1.00 59.06 165 LYS A CA 1
ATOM 1277 C C . LYS A 1 165 ? 4.825 -9.540 21.187 1.00 59.06 165 LYS A C 1
ATOM 1279 O O . LYS A 1 165 ? 4.730 -9.574 22.410 1.00 59.06 165 LYS A O 1
ATOM 1284 N N . LEU A 1 166 ? 3.951 -8.882 20.427 1.00 50.97 166 LEU A N 1
ATOM 1285 C CA . LEU A 1 166 ? 2.808 -8.122 20.949 1.00 50.97 166 LEU A CA 1
ATOM 1286 C C . LEU A 1 166 ? 1.877 -8.995 21.802 1.00 50.97 166 LEU A C 1
ATOM 1288 O O . LEU A 1 166 ? 1.491 -8.588 22.890 1.00 50.97 166 LEU A O 1
ATOM 1292 N N . ASN A 1 167 ? 1.578 -10.226 21.380 1.00 49.41 167 ASN A N 1
ATOM 1293 C CA . ASN A 1 167 ? 0.806 -11.185 22.184 1.00 49.41 167 ASN A CA 1
ATOM 1294 C C . ASN A 1 167 ? 1.477 -11.553 23.511 1.00 49.41 167 ASN A C 1
ATOM 1296 O O . ASN A 1 167 ? 0.789 -11.925 24.456 1.00 49.41 167 ASN A O 1
ATOM 1300 N N . SER A 1 168 ? 2.809 -11.505 23.580 1.00 60.94 168 SER A N 1
ATOM 1301 C CA . SER A 1 168 ? 3.546 -11.766 24.822 1.00 60.94 168 SER A CA 1
ATOM 1302 C C . SER A 1 168 ? 3.591 -10.557 25.760 1.00 60.94 168 SER A C 1
ATOM 1304 O O . SER A 1 168 ? 3.763 -10.729 26.964 1.00 60.94 168 SER A O 1
ATOM 1306 N N . GLU A 1 169 ? 3.423 -9.350 25.216 1.00 57.34 169 GLU A N 1
ATOM 1307 C CA . GLU A 1 169 ? 3.450 -8.081 25.952 1.00 57.34 169 GLU A CA 1
ATOM 1308 C C . GLU A 1 169 ? 2.043 -7.618 26.377 1.00 57.34 169 GLU A C 1
ATOM 1310 O O . GLU A 1 169 ? 1.900 -6.905 27.372 1.00 57.34 169 GLU A O 1
ATOM 1315 N N . LEU A 1 170 ? 0.998 -8.038 25.655 1.00 49.09 170 LEU A N 1
ATOM 1316 C CA . LEU A 1 170 ? -0.392 -7.644 25.880 1.00 49.09 170 LEU A CA 1
ATOM 1317 C C . LEU A 1 170 ? -1.183 -8.749 26.593 1.00 49.09 170 LEU A C 1
ATOM 1319 O O . LEU A 1 170 ? -1.675 -9.696 25.975 1.00 49.09 170 LEU A O 1
ATOM 1323 N N . ASP A 1 171 ? -1.350 -8.595 27.907 1.00 44.22 171 ASP A N 1
ATOM 1324 C CA . ASP A 1 171 ? -2.055 -9.568 28.744 1.00 44.22 171 ASP A CA 1
ATOM 1325 C C . ASP A 1 171 ? -3.541 -9.686 28.341 1.00 44.22 171 ASP A C 1
ATOM 1327 O O . ASP A 1 171 ? -4.266 -8.691 28.239 1.00 44.22 171 ASP A O 1
ATOM 1331 N N . GLY A 1 172 ? -3.999 -10.911 28.065 1.00 41.78 172 GLY A N 1
ATOM 1332 C CA . GLY A 1 172 ? -5.382 -11.198 27.657 1.00 41.78 172 GLY A CA 1
ATOM 1333 C C . GLY A 1 172 ? -5.746 -10.882 26.197 1.00 41.78 172 GLY A C 1
ATOM 1334 O O . GLY A 1 172 ? -6.925 -10.943 25.854 1.00 41.78 172 GLY A O 1
ATOM 1335 N N . VAL A 1 173 ? -4.779 -10.576 25.325 1.00 42.22 173 VAL A N 1
ATOM 1336 C CA . VAL A 1 173 ? -4.995 -10.288 23.893 1.00 42.22 173 VAL A CA 1
ATOM 1337 C C . VAL A 1 173 ? -4.453 -11.442 23.035 1.00 42.22 173 VAL A C 1
ATOM 1339 O O . VAL A 1 173 ? -3.352 -11.929 23.267 1.00 42.22 173 VAL A O 1
ATOM 1342 N N . LYS A 1 174 ? -5.213 -11.892 22.026 1.00 42.31 174 LYS A N 1
ATOM 1343 C CA . LYS A 1 174 ? -4.727 -12.813 20.981 1.00 42.31 174 LYS A CA 1
ATOM 1344 C C . LYS A 1 174 ? -4.875 -12.144 19.624 1.00 42.31 174 LYS A C 1
ATOM 1346 O O . LYS A 1 174 ? -5.912 -12.218 18.979 1.00 42.31 174 LYS A O 1
ATOM 1351 N N . ILE A 1 175 ? -3.809 -11.492 19.204 1.00 46.16 175 ILE A N 1
ATOM 1352 C CA . ILE A 1 175 ? -3.627 -10.954 17.867 1.00 46.16 175 ILE A CA 1
ATOM 1353 C C . ILE A 1 175 ? -3.189 -12.115 16.972 1.00 46.16 175 ILE A C 1
ATOM 1355 O O . ILE A 1 175 ? -2.193 -12.784 17.242 1.00 46.16 175 ILE A O 1
ATOM 1359 N N . ALA A 1 176 ? -3.935 -12.389 15.912 1.00 43.47 176 ALA A N 1
ATOM 1360 C CA . ALA A 1 176 ? -3.542 -13.345 14.885 1.00 43.47 176 ALA A CA 1
ATOM 1361 C C . ALA A 1 176 ? -3.472 -12.609 13.558 1.00 43.47 176 ALA A C 1
ATOM 1363 O O . ALA A 1 176 ? -4.341 -11.789 13.290 1.00 43.47 176 ALA A O 1
ATOM 1364 N N . LEU A 1 177 ? -2.478 -12.905 12.724 1.00 44.50 177 LEU A N 1
ATOM 1365 C CA . LEU A 1 177 ? -2.492 -12.428 11.350 1.00 44.50 177 LEU A CA 1
ATOM 1366 C C . LEU A 1 177 ? -3.591 -13.177 10.587 1.00 44.50 177 LEU A C 1
ATOM 1368 O O . LEU A 1 177 ? -3.464 -14.373 10.320 1.00 44.50 177 LEU A O 1
ATOM 1372 N N . ALA A 1 178 ? -4.674 -12.488 10.243 1.00 47.81 178 ALA A N 1
ATOM 1373 C CA . ALA A 1 178 ? -5.656 -12.994 9.303 1.00 47.81 178 ALA A CA 1
ATOM 1374 C C . ALA A 1 178 ? -4.975 -13.070 7.941 1.00 47.81 178 ALA A C 1
ATOM 1376 O O . ALA A 1 178 ? -4.737 -12.052 7.293 1.00 47.81 178 ALA A O 1
ATOM 1377 N N . ASP A 1 179 ? -4.637 -14.287 7.526 1.00 47.53 179 ASP A N 1
ATOM 1378 C CA . ASP A 1 179 ? -4.133 -14.552 6.191 1.00 47.53 179 ASP A CA 1
ATOM 1379 C C . ASP A 1 179 ? -5.232 -14.209 5.178 1.00 47.53 179 ASP A C 1
ATOM 1381 O O . ASP A 1 179 ? -6.095 -15.022 4.868 1.00 47.53 179 ASP A O 1
ATOM 1385 N N . ILE A 1 180 ? -5.238 -12.965 4.698 1.00 45.94 180 ILE A N 1
ATOM 1386 C CA . ILE A 1 180 ? -6.107 -12.524 3.600 1.00 45.94 180 ILE A CA 1
ATOM 1387 C C . ILE A 1 180 ? -5.610 -13.120 2.281 1.00 45.94 180 ILE A C 1
ATOM 1389 O O . ILE A 1 180 ? -6.368 -13.286 1.321 1.00 45.94 180 ILE A O 1
ATOM 1393 N N . TYR A 1 181 ? -4.320 -13.441 2.230 1.00 45.97 181 TYR A N 1
ATOM 1394 C CA . TYR A 1 181 ? -3.648 -13.896 1.037 1.00 45.97 181 TYR A CA 1
ATOM 1395 C C . TYR A 1 181 ? -4.124 -15.288 0.635 1.00 45.97 181 TYR A C 1
ATOM 1397 O O . TYR A 1 181 ? -4.555 -15.463 -0.501 1.00 45.97 181 TYR A O 1
ATOM 1405 N N . GLY A 1 182 ? -4.141 -16.240 1.568 1.00 50.88 182 GLY A N 1
ATOM 1406 C CA . GLY A 1 182 ? -4.561 -17.625 1.357 1.00 50.88 182 GLY A CA 1
ATOM 1407 C C . GLY A 1 182 ? -5.978 -17.780 0.786 1.00 50.88 182 GLY A C 1
ATOM 1408 O O . GLY A 1 182 ? -6.119 -18.348 -0.292 1.00 50.88 182 GLY A O 1
ATOM 1409 N N . PRO A 1 183 ? -7.043 -17.249 1.417 1.00 47.16 183 PRO A N 1
ATOM 1410 C CA . PRO A 1 183 ? -8.417 -17.363 0.924 1.00 47.16 183 PRO A CA 1
ATOM 1411 C C . PRO A 1 183 ? -8.644 -16.666 -0.419 1.00 47.16 183 PRO A C 1
ATOM 1413 O O . PRO A 1 183 ? -9.413 -17.150 -1.248 1.00 47.16 183 PRO A O 1
ATOM 1416 N N . ILE A 1 184 ? -7.984 -15.528 -0.659 1.00 46.50 184 ILE A N 1
ATOM 1417 C CA . ILE A 1 184 ? -8.034 -14.861 -1.963 1.00 46.50 184 ILE A CA 1
ATOM 1418 C C . ILE A 1 184 ? -7.257 -15.676 -3.004 1.00 46.50 184 ILE A C 1
ATOM 1420 O O . ILE A 1 184 ? -7.691 -15.757 -4.149 1.00 46.50 184 ILE A O 1
ATOM 1424 N N . MET A 1 185 ? -6.134 -16.289 -2.625 1.00 48.09 185 MET A N 1
ATOM 1425 C CA . MET A 1 185 ? -5.356 -17.176 -3.487 1.00 48.09 185 MET A CA 1
ATOM 1426 C C . MET A 1 185 ? -6.157 -18.422 -3.862 1.00 48.09 185 MET A C 1
ATOM 1428 O O . MET A 1 185 ? -6.239 -18.749 -5.039 1.00 48.09 185 MET A O 1
ATOM 1432 N N . ASP A 1 186 ? -6.837 -19.043 -2.902 1.00 48.53 186 ASP A N 1
ATOM 1433 C CA . ASP A 1 186 ? -7.718 -20.187 -3.131 1.00 48.53 186 ASP A CA 1
ATOM 1434 C C . ASP A 1 186 ? -8.890 -19.831 -4.057 1.00 48.53 186 ASP A C 1
ATOM 1436 O O . ASP A 1 186 ? -9.202 -20.573 -4.986 1.00 48.53 186 ASP A O 1
ATOM 1440 N N . LEU A 1 187 ? -9.493 -18.650 -3.884 1.00 47.66 187 LEU A N 1
ATOM 1441 C CA . LEU A 1 187 ? -10.547 -18.166 -4.779 1.00 47.66 187 LEU A CA 1
ATOM 1442 C C . LEU A 1 187 ? -10.059 -17.993 -6.230 1.00 47.66 187 LEU A C 1
ATOM 1444 O O . LEU A 1 187 ? -10.833 -18.181 -7.168 1.00 47.66 187 LEU A O 1
ATOM 1448 N N . ILE A 1 188 ? -8.792 -17.609 -6.411 1.00 45.56 188 ILE A N 1
ATOM 1449 C CA . ILE A 1 188 ? -8.169 -17.395 -7.724 1.00 45.56 188 ILE A CA 1
ATOM 1450 C C . ILE A 1 188 ? -7.717 -18.720 -8.346 1.00 45.56 188 ILE A C 1
ATOM 1452 O O . ILE A 1 188 ? -7.886 -18.902 -9.548 1.00 45.56 188 ILE A O 1
ATOM 1456 N N . GLN A 1 189 ? -7.184 -19.648 -7.548 1.00 47.84 189 GLN A N 1
ATOM 1457 C CA . GLN A 1 189 ? -6.704 -20.955 -8.011 1.00 47.84 189 GLN A CA 1
ATOM 1458 C C . GLN A 1 189 ? -7.845 -21.943 -8.268 1.00 47.84 189 GLN A C 1
ATOM 1460 O O . GLN A 1 189 ? -7.758 -22.760 -9.181 1.00 47.84 189 GLN A O 1
ATOM 1465 N N . ASN A 1 190 ? -8.937 -21.849 -7.502 1.00 53.31 190 ASN A N 1
ATOM 1466 C CA . ASN A 1 190 ? -10.052 -22.798 -7.529 1.00 53.31 190 ASN A CA 1
ATOM 1467 C C . ASN A 1 190 ? -11.418 -22.148 -7.856 1.00 53.31 190 ASN A C 1
ATOM 1469 O O . ASN A 1 190 ? -12.419 -22.461 -7.202 1.00 53.31 190 ASN A O 1
ATOM 1473 N N . PRO A 1 191 ? -11.539 -21.278 -8.879 1.00 44.03 191 PRO A N 1
ATOM 1474 C CA . PRO A 1 191 ? -12.745 -20.476 -9.101 1.00 44.03 191 PRO A CA 1
ATOM 1475 C C . PRO A 1 191 ? -13.984 -21.337 -9.393 1.00 44.03 191 PRO A C 1
ATOM 1477 O O . PRO A 1 191 ? -15.084 -21.026 -8.938 1.00 44.03 191 PRO A O 1
ATOM 1480 N N . PHE A 1 192 ? -13.815 -22.462 -10.097 1.00 48.47 192 PHE A N 1
ATOM 1481 C CA . PHE A 1 192 ? -14.913 -23.372 -10.431 1.00 48.47 192 PHE A CA 1
ATOM 1482 C C . PHE A 1 192 ? -15.448 -24.146 -9.223 1.00 48.47 192 PHE A C 1
ATOM 1484 O O . PHE A 1 192 ? -16.648 -24.400 -9.175 1.00 48.47 192 PHE A O 1
ATOM 1491 N N . ASN A 1 193 ? -14.618 -24.463 -8.223 1.00 53.75 193 ASN A N 1
ATOM 1492 C CA . ASN A 1 193 ? -15.080 -25.141 -7.006 1.00 53.75 193 ASN A CA 1
ATOM 1493 C C . ASN A 1 193 ? -16.017 -24.239 -6.194 1.00 53.75 193 ASN A C 1
ATOM 1495 O O . ASN A 1 193 ? -17.045 -24.698 -5.700 1.00 53.75 193 ASN A O 1
ATOM 1499 N N . HIS A 1 194 ? -15.709 -22.943 -6.129 1.00 44.25 194 HIS A N 1
ATOM 1500 C CA . HIS A 1 194 ? -16.539 -21.950 -5.445 1.00 44.25 194 HIS A CA 1
ATOM 1501 C C . HIS A 1 194 ? -17.830 -21.644 -6.220 1.00 44.25 194 HIS A C 1
ATOM 1503 O O . HIS A 1 194 ? -18.906 -21.605 -5.630 1.00 44.25 194 HIS A O 1
ATOM 1509 N N . VAL A 1 195 ? -17.768 -21.521 -7.553 1.00 42.94 195 VAL A N 1
ATOM 1510 C CA . VAL A 1 195 ? -18.963 -21.329 -8.405 1.00 42.94 195 VAL A CA 1
ATOM 1511 C C . VAL A 1 195 ? -19.895 -22.547 -8.366 1.00 42.94 195 VAL A C 1
ATOM 1513 O O . VAL A 1 195 ? -21.118 -22.386 -8.318 1.00 42.94 195 VAL A O 1
ATOM 1516 N N . LEU A 1 196 ? -19.344 -23.765 -8.340 1.00 37.84 196 LEU A N 1
ATOM 1517 C CA . LEU A 1 196 ? -20.118 -25.001 -8.231 1.00 37.84 196 LEU A CA 1
ATOM 1518 C C . LEU A 1 196 ? -20.761 -25.143 -6.839 1.00 37.84 196 LEU A C 1
ATOM 1520 O O . LEU A 1 196 ? -21.916 -25.548 -6.755 1.00 37.84 196 LEU A O 1
ATOM 1524 N N . GLN A 1 197 ? -20.080 -24.744 -5.758 1.00 42.78 197 GLN A N 1
ATOM 1525 C CA . GLN A 1 197 ? -20.671 -24.714 -4.412 1.00 42.78 197 GLN A CA 1
ATOM 1526 C C . GLN A 1 197 ? -21.813 -23.699 -4.283 1.00 42.78 197 GLN A C 1
ATOM 1528 O O . GLN A 1 197 ? -22.860 -24.030 -3.725 1.00 42.78 197 GLN A O 1
ATOM 1533 N N . ILE A 1 198 ? -21.650 -22.502 -4.857 1.00 44.16 198 ILE A N 1
ATOM 1534 C CA . ILE A 1 198 ? -22.694 -21.465 -4.892 1.00 44.16 198 ILE A CA 1
ATOM 1535 C C . ILE A 1 198 ? -23.907 -21.937 -5.714 1.00 44.16 198 ILE A C 1
ATOM 1537 O O . ILE A 1 198 ? -25.046 -21.698 -5.322 1.00 44.16 198 ILE A O 1
ATOM 1541 N N . SER A 1 199 ? -23.678 -22.646 -6.825 1.00 39.00 199 SER A N 1
ATOM 1542 C CA . SER A 1 199 ? -24.745 -23.116 -7.727 1.00 39.00 199 SER A CA 1
ATOM 1543 C C . SER A 1 199 ? -25.448 -24.392 -7.246 1.00 39.00 199 SER A C 1
ATOM 1545 O O . SER A 1 199 ? -26.610 -24.610 -7.581 1.00 39.00 199 SER A O 1
ATOM 1547 N N . LEU A 1 200 ? -24.765 -25.245 -6.474 1.00 40.84 200 LEU A N 1
ATOM 1548 C CA . LEU A 1 200 ? -25.316 -26.505 -5.959 1.00 40.84 200 LEU A CA 1
ATOM 1549 C C . LEU A 1 200 ? -25.893 -26.393 -4.541 1.00 40.84 200 LEU A C 1
ATOM 1551 O O . LEU A 1 200 ? -26.430 -27.381 -4.041 1.00 40.84 200 LEU A O 1
ATOM 1555 N N . GLY A 1 201 ? -25.771 -25.240 -3.868 1.00 42.81 201 GLY A N 1
ATOM 1556 C CA . GLY A 1 201 ? -26.207 -25.080 -2.473 1.00 42.81 201 GLY A CA 1
ATOM 1557 C C . GLY A 1 201 ? -25.542 -26.078 -1.515 1.00 42.81 201 GLY A C 1
ATOM 1558 O O . GLY A 1 201 ? -26.067 -26.363 -0.440 1.00 42.81 201 GLY A O 1
ATOM 1559 N N . GLN A 1 202 ? -24.408 -26.655 -1.921 1.00 42.12 202 GLN A N 1
ATOM 1560 C CA . GLN A 1 202 ? -23.680 -27.646 -1.144 1.00 42.12 202 GLN A CA 1
ATOM 1561 C C . GLN A 1 202 ? -22.842 -26.883 -0.125 1.00 42.12 202 GLN A C 1
ATOM 1563 O O . GLN A 1 202 ? -21.704 -26.502 -0.395 1.00 42.12 202 GLN A O 1
ATOM 1568 N N . ALA A 1 203 ? -23.425 -26.647 1.050 1.00 39.16 203 ALA A N 1
ATOM 1569 C CA . ALA A 1 203 ? -22.649 -26.352 2.239 1.00 39.16 203 ALA A CA 1
ATOM 1570 C C . ALA A 1 203 ? -21.615 -27.475 2.387 1.00 39.16 203 ALA A C 1
ATOM 1572 O O . ALA A 1 203 ? -21.984 -28.637 2.576 1.00 39.16 203 ALA A O 1
ATOM 1573 N N . GLN A 1 204 ? -20.322 -27.153 2.289 1.00 41.81 204 GLN A N 1
ATOM 1574 C CA . GLN A 1 204 ? -19.324 -28.024 2.898 1.00 41.81 204 GLN A CA 1
ATOM 1575 C C . GLN A 1 204 ? -19.797 -28.302 4.324 1.00 41.81 204 GLN A C 1
ATOM 1577 O O . GLN A 1 204 ? -20.311 -27.392 4.977 1.00 41.81 204 GLN A O 1
ATOM 1582 N N . ASN A 1 205 ? -19.652 -29.546 4.790 1.00 39.16 205 ASN A N 1
ATOM 1583 C CA . ASN A 1 205 ? -19.730 -29.844 6.215 1.00 39.16 205 ASN A CA 1
ATOM 1584 C C . ASN A 1 205 ? -18.791 -28.858 6.907 1.00 39.16 205 ASN A C 1
ATOM 1586 O O . ASN A 1 205 ? -17.573 -29.026 6.853 1.00 39.16 205 ASN A O 1
ATOM 1590 N N . GLN A 1 206 ? -19.372 -27.790 7.454 1.00 41.34 206 GLN A N 1
ATOM 1591 C CA . GLN A 1 206 ? -18.653 -26.721 8.107 1.00 41.34 206 GLN A CA 1
ATOM 1592 C C . GLN A 1 206 ? -17.973 -27.383 9.298 1.00 41.34 206 GLN A C 1
ATOM 1594 O O . GLN A 1 206 ? -18.597 -27.629 10.329 1.00 41.34 206 GLN A O 1
ATOM 1599 N N . THR A 1 207 ? -16.680 -27.684 9.177 1.00 38.62 207 THR A N 1
ATOM 1600 C CA . THR A 1 207 ? -15.815 -27.530 10.341 1.00 38.62 207 THR A CA 1
ATOM 1601 C C . THR A 1 207 ? -16.137 -26.137 10.852 1.00 38.62 207 THR A C 1
ATOM 1603 O O . THR A 1 207 ? -15.984 -25.192 10.076 1.00 38.62 207 THR A O 1
ATOM 1606 N N . ALA A 1 208 ? -16.725 -26.041 12.050 1.00 42.34 208 ALA A N 1
ATOM 1607 C CA . ALA A 1 208 ? -17.267 -24.796 12.580 1.00 42.34 208 ALA A CA 1
ATOM 1608 C C . ALA A 1 208 ? -16.286 -23.662 12.274 1.00 42.34 208 ALA A C 1
ATOM 1610 O O . ALA A 1 208 ? -15.153 -23.694 12.759 1.00 42.34 208 ALA A O 1
ATOM 1611 N N . VAL A 1 209 ? -16.686 -22.726 11.400 1.00 44.88 209 VAL A N 1
ATOM 1612 C CA . VAL A 1 209 ? -15.894 -21.518 11.162 1.00 44.88 209 VAL A CA 1
ATOM 1613 C C . VAL A 1 209 ? -15.682 -20.930 12.554 1.00 44.88 209 VAL A C 1
ATOM 1615 O O . VAL A 1 209 ? -16.678 -20.784 13.273 1.00 44.88 209 VAL A O 1
ATOM 1618 N N . PRO A 1 210 ? -14.434 -20.699 13.000 1.00 49.78 210 PRO A N 1
ATOM 1619 C CA . PRO A 1 210 ? -14.215 -20.164 14.330 1.00 49.78 210 PRO A CA 1
ATOM 1620 C C . PRO A 1 210 ? -15.071 -18.905 14.478 1.00 49.78 210 PRO A C 1
ATOM 1622 O O . PRO A 1 210 ? -15.066 -18.037 13.607 1.00 49.78 210 PRO A O 1
ATOM 1625 N N . SER A 1 211 ? -15.892 -18.855 15.523 1.00 62.78 211 SER A N 1
ATOM 1626 C CA . SER A 1 211 ? -16.791 -17.727 15.750 1.00 62.78 211 SER A CA 1
ATOM 1627 C C . SER A 1 211 ? -15.963 -16.556 16.268 1.00 62.78 211 SER A C 1
ATOM 1629 O O . SER A 1 211 ? -15.705 -16.471 17.468 1.00 62.78 211 SER A O 1
ATOM 1631 N N . PHE A 1 212 ? -15.537 -15.669 15.372 1.00 62.75 212 PHE A N 1
ATOM 1632 C CA . PHE A 1 212 ? -14.861 -14.429 15.745 1.00 62.75 212 PHE A CA 1
ATOM 1633 C C . PHE A 1 212 ? -15.918 -13.374 16.123 1.00 62.75 212 PHE A C 1
ATOM 1635 O O . PHE A 1 212 ? -16.861 -13.160 15.362 1.00 62.75 212 PHE A O 1
ATOM 1642 N N . PRO A 1 213 ? -15.801 -12.699 17.279 1.00 68.88 213 PRO A N 1
ATOM 1643 C CA . PRO A 1 213 ? -16.743 -11.668 17.699 1.00 68.88 213 PRO A CA 1
ATOM 1644 C C . PRO A 1 213 ? -16.502 -10.316 17.006 1.00 68.88 213 PRO A C 1
ATOM 1646 O O . PRO A 1 213 ? -17.396 -9.474 17.010 1.00 68.88 213 PRO A O 1
ATOM 1649 N N . ALA A 1 214 ? -15.316 -10.094 16.426 1.00 73.88 214 ALA A N 1
ATOM 1650 C CA . ALA A 1 214 ? -14.932 -8.831 15.799 1.00 73.88 214 ALA A CA 1
ATOM 1651 C C . ALA A 1 214 ? -13.839 -9.001 14.728 1.00 73.88 214 ALA A C 1
ATOM 1653 O O . ALA A 1 214 ? -13.080 -9.974 14.754 1.00 73.88 214 ALA A O 1
ATOM 1654 N N . VAL A 1 215 ? -13.734 -8.016 13.826 1.00 75.69 215 VAL A N 1
ATOM 1655 C CA . VAL A 1 215 ? -12.604 -7.853 12.891 1.00 75.69 215 VAL A CA 1
ATOM 1656 C C . VAL A 1 215 ? -11.881 -6.546 13.191 1.00 75.69 215 VAL A C 1
ATOM 1658 O O . VAL A 1 215 ? -12.471 -5.475 13.063 1.00 75.69 215 VAL A O 1
ATOM 1661 N N . ILE A 1 216 ? -10.610 -6.629 13.578 1.00 76.88 216 ILE A N 1
ATOM 1662 C CA . ILE A 1 216 ? -9.784 -5.468 13.931 1.00 76.88 216 ILE A CA 1
ATOM 1663 C C . ILE A 1 216 ? -8.685 -5.322 12.881 1.00 76.88 216 ILE A C 1
ATOM 1665 O O . ILE A 1 216 ? -8.016 -6.296 12.551 1.00 76.88 216 ILE A O 1
ATOM 1669 N N . VAL A 1 217 ? -8.520 -4.132 12.308 1.00 82.44 217 VAL A N 1
ATOM 1670 C CA . VAL A 1 217 ? -7.707 -3.966 11.093 1.00 82.44 217 VAL A CA 1
ATOM 1671 C C . VAL A 1 217 ? -6.623 -2.915 11.281 1.00 82.44 217 VAL A C 1
ATOM 1673 O O . VAL A 1 217 ? -6.898 -1.818 11.757 1.00 82.44 217 VAL A O 1
ATOM 1676 N N . PHE A 1 218 ? -5.415 -3.244 10.837 1.00 78.62 218 PHE A N 1
ATOM 1677 C CA . PHE A 1 218 ? -4.240 -2.380 10.772 1.00 78.62 218 PHE A CA 1
ATOM 1678 C C . PHE A 1 218 ? -3.664 -2.430 9.355 1.00 78.62 218 PHE A C 1
ATOM 1680 O O . PHE A 1 218 ? -3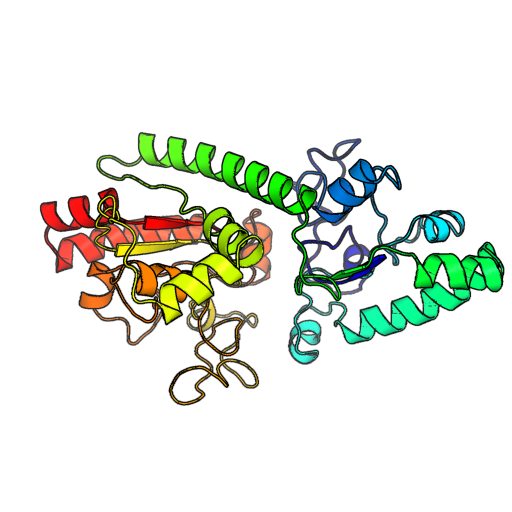.829 -3.429 8.653 1.00 78.62 218 PHE A O 1
ATOM 1687 N N . GLY A 1 219 ? -2.975 -1.375 8.938 1.00 76.38 219 GLY A N 1
ATOM 1688 C CA . GLY A 1 219 ? -2.251 -1.369 7.669 1.00 76.38 219 GLY A CA 1
ATOM 1689 C C . GLY A 1 219 ? -2.344 -0.053 6.916 1.00 76.38 219 GLY A C 1
ATOM 1690 O O . GLY A 1 219 ? -2.494 1.022 7.506 1.00 76.38 219 GLY A O 1
ATOM 1691 N N . ASP A 1 220 ? -2.241 -0.149 5.597 1.00 80.00 220 ASP A N 1
ATOM 1692 C CA . ASP A 1 220 ? -2.150 0.996 4.698 1.00 80.00 220 ASP A CA 1
ATOM 1693 C C . ASP A 1 220 ? -3.448 1.270 3.905 1.00 80.00 220 ASP A C 1
ATOM 1695 O O . ASP A 1 220 ? -4.556 0.871 4.279 1.00 80.00 220 ASP A O 1
ATOM 1699 N N . SER A 1 221 ? -3.312 1.963 2.771 1.00 82.62 221 SER A N 1
ATOM 1700 C CA . SER A 1 221 ? -4.396 2.286 1.838 1.00 82.62 221 SER A CA 1
ATOM 1701 C C . SER A 1 221 ? -5.236 1.091 1.382 1.00 82.62 221 SER A C 1
ATOM 1703 O O . SER A 1 221 ? -6.407 1.282 1.062 1.00 82.62 221 SER A O 1
ATOM 1705 N N . ILE A 1 222 ? -4.685 -0.127 1.345 1.00 75.81 222 ILE A N 1
ATOM 1706 C CA . ILE A 1 222 ? -5.408 -1.331 0.910 1.00 75.81 222 ILE A CA 1
ATOM 1707 C C . ILE A 1 222 ? -6.589 -1.619 1.841 1.00 75.81 222 ILE A C 1
ATOM 1709 O O . ILE A 1 222 ? -7.634 -2.101 1.396 1.00 75.81 222 ILE A O 1
ATOM 1713 N N . VAL A 1 223 ? -6.430 -1.315 3.128 1.00 81.25 223 VAL A N 1
ATOM 1714 C CA . VAL A 1 223 ? -7.375 -1.675 4.188 1.00 81.25 223 VAL A CA 1
ATOM 1715 C C . VAL A 1 223 ? -7.892 -0.466 4.978 1.00 81.25 223 VAL A C 1
ATOM 1717 O O . VAL A 1 223 ? -8.586 -0.645 5.980 1.00 81.25 223 VAL A O 1
ATOM 1720 N N . ASP A 1 224 ? -7.627 0.752 4.494 1.00 92.56 224 ASP A N 1
ATOM 1721 C CA . ASP A 1 224 ? -8.146 2.014 5.034 1.00 92.56 224 ASP A CA 1
ATOM 1722 C C . ASP A 1 224 ? -9.590 2.288 4.544 1.00 92.56 224 ASP A C 1
ATOM 1724 O O . ASP A 1 224 ? -9.808 2.560 3.355 1.00 92.56 224 ASP A O 1
ATOM 1728 N N . PRO A 1 225 ? -10.606 2.242 5.432 1.00 92.44 225 PRO A N 1
ATOM 1729 C CA . PRO A 1 225 ? -11.983 2.584 5.085 1.00 92.44 225 PRO A CA 1
ATOM 1730 C C . PRO A 1 225 ? -12.266 4.095 5.038 1.00 92.44 225 PRO A C 1
ATOM 1732 O O . PRO A 1 225 ? -13.361 4.489 4.623 1.00 92.44 225 PRO A O 1
ATOM 1735 N N . GLY A 1 226 ? -11.306 4.933 5.442 1.00 94.56 226 GLY A N 1
ATOM 1736 C CA . GLY A 1 226 ? -11.414 6.388 5.447 1.00 94.56 226 GLY A CA 1
ATOM 1737 C C . GLY A 1 226 ? -10.848 7.090 6.685 1.00 94.56 226 GLY A C 1
ATOM 1738 O O . GLY A 1 226 ? -11.211 8.245 6.909 1.00 94.56 226 GLY A O 1
ATOM 1739 N N . ASN A 1 227 ? -9.967 6.468 7.479 1.00 96.38 227 ASN A N 1
ATOM 1740 C CA . ASN A 1 227 ? -9.335 7.114 8.640 1.00 96.38 227 ASN A CA 1
ATOM 1741 C C . ASN A 1 227 ? -8.595 8.393 8.246 1.00 96.38 227 ASN A C 1
ATOM 1743 O O . ASN A 1 227 ? -8.654 9.392 8.967 1.00 96.38 227 ASN A O 1
ATOM 1747 N N . ASN A 1 228 ? -7.978 8.415 7.058 1.00 95.06 228 ASN A N 1
ATOM 1748 C CA . ASN A 1 228 ? -7.294 9.605 6.559 1.00 95.06 228 ASN A CA 1
ATOM 1749 C C . ASN A 1 228 ? -8.207 10.834 6.437 1.00 95.06 228 ASN A C 1
ATOM 1751 O O . ASN A 1 228 ? -7.702 11.956 6.467 1.00 95.06 228 ASN A O 1
ATOM 1755 N N . ASN A 1 229 ? -9.534 10.675 6.352 1.00 94.44 229 ASN A N 1
ATOM 1756 C CA . ASN A 1 229 ? -10.467 11.804 6.316 1.00 94.44 229 ASN A CA 1
ATOM 1757 C C . ASN A 1 229 ? -10.401 12.662 7.584 1.00 94.44 229 ASN A C 1
ATOM 1759 O O . ASN A 1 229 ? -10.535 13.884 7.481 1.00 94.44 229 ASN A O 1
ATOM 1763 N N . GLY A 1 230 ? -10.151 12.035 8.739 1.00 90.56 230 GLY A N 1
ATOM 1764 C CA . GLY A 1 230 ? -9.994 12.706 10.030 1.00 90.56 230 GLY A CA 1
ATOM 1765 C C . GLY A 1 230 ? -8.658 13.440 10.191 1.00 90.56 230 GLY A C 1
ATOM 1766 O O . GLY A 1 230 ? -8.483 14.209 11.134 1.00 90.56 230 GLY A O 1
ATOM 1767 N N . LEU A 1 231 ? -7.717 13.250 9.262 1.00 93.06 231 LEU A N 1
ATOM 1768 C CA . LEU A 1 231 ? -6.365 13.796 9.340 1.00 93.06 231 LEU A CA 1
ATOM 1769 C C . LEU A 1 231 ? -6.204 15.061 8.491 1.00 93.06 231 LEU A C 1
ATOM 1771 O O . LEU A 1 231 ? -6.894 15.284 7.489 1.00 93.06 231 LEU A O 1
ATOM 1775 N N . LYS A 1 232 ? -5.210 15.884 8.835 1.00 90.75 232 LYS A N 1
ATOM 1776 C CA . LYS A 1 232 ? -4.781 17.040 8.026 1.00 90.75 232 LYS A CA 1
ATOM 1777 C C . LYS A 1 232 ? -3.818 16.624 6.902 1.00 90.75 232 LYS A C 1
ATOM 1779 O O . LYS A 1 232 ? -2.798 17.266 6.689 1.00 90.75 232 LYS A O 1
ATOM 1784 N N . THR A 1 233 ? -4.159 15.559 6.181 1.00 85.62 233 THR A N 1
ATOM 1785 C CA . THR A 1 233 ? -3.410 15.051 5.022 1.00 85.62 233 THR A CA 1
ATOM 1786 C C . THR A 1 233 ? -4.119 15.366 3.704 1.00 85.62 233 THR A C 1
ATOM 1788 O O . THR A 1 233 ? -5.339 15.563 3.663 1.00 85.62 233 THR A O 1
ATOM 1791 N N . THR A 1 234 ? -3.352 15.394 2.616 1.00 80.00 234 THR A N 1
ATOM 1792 C CA . THR A 1 234 ? -3.855 15.390 1.236 1.00 80.00 234 THR A CA 1
ATOM 1793 C C . THR A 1 234 ? -4.093 13.973 0.701 1.00 80.00 234 THR A C 1
ATOM 1795 O O . THR A 1 234 ? -4.750 13.819 -0.326 1.00 80.00 234 THR A O 1
ATOM 1798 N N . ILE A 1 235 ? -3.603 12.939 1.395 1.00 81.62 235 ILE A N 1
ATOM 1799 C CA . ILE A 1 235 ? -3.762 11.526 1.032 1.00 81.62 235 ILE A CA 1
ATOM 1800 C C . ILE A 1 235 ? -5.157 11.054 1.446 1.00 81.62 235 ILE A C 1
ATOM 1802 O O . ILE A 1 235 ? -5.343 10.446 2.495 1.00 81.62 235 ILE A O 1
ATOM 1806 N N . LYS A 1 236 ? -6.167 11.389 0.645 1.00 83.31 236 LYS A N 1
ATOM 1807 C CA . LYS A 1 236 ? -7.575 11.044 0.888 1.00 83.31 236 LYS A CA 1
ATOM 1808 C C . LYS A 1 236 ? -8.198 10.490 -0.384 1.00 83.31 236 LYS A C 1
ATOM 1810 O O . LYS A 1 236 ? -7.800 10.877 -1.475 1.00 83.31 236 LYS A O 1
ATOM 1815 N N . CYS A 1 237 ? -9.212 9.644 -0.233 1.00 83.81 237 CYS A N 1
ATOM 1816 C CA . CYS A 1 237 ? -10.047 9.151 -1.334 1.00 83.81 237 CYS A CA 1
ATOM 1817 C C . CYS A 1 237 ? -11.536 9.452 -1.083 1.00 83.81 237 CYS A C 1
ATOM 1819 O O . CYS A 1 237 ? -12.423 8.658 -1.383 1.00 83.81 237 CYS A O 1
ATOM 1821 N N . ASN A 1 238 ? -11.831 10.606 -0.479 1.00 86.81 238 ASN A N 1
ATOM 1822 C CA . ASN A 1 238 ? -13.191 11.084 -0.201 1.00 86.81 238 ASN A CA 1
ATOM 1823 C C . ASN A 1 238 ? -13.756 11.974 -1.328 1.00 86.81 238 ASN A C 1
ATOM 1825 O O . ASN A 1 238 ? -14.559 12.874 -1.086 1.00 86.81 238 ASN A O 1
ATOM 1829 N N . PHE A 1 239 ? -13.341 11.713 -2.569 1.00 81.50 239 PHE A N 1
ATOM 1830 C CA . PHE A 1 239 ? -13.779 12.414 -3.775 1.00 81.50 239 PHE A CA 1
ATOM 1831 C C . PHE A 1 239 ? -13.972 11.440 -4.950 1.00 81.50 239 PHE A C 1
ATOM 1833 O O . PHE A 1 239 ? -13.527 10.297 -4.909 1.00 81.50 239 PHE A O 1
ATOM 1840 N N . SER A 1 240 ? -14.652 11.881 -6.010 1.00 71.19 240 SER A N 1
ATOM 1841 C CA . SER A 1 240 ? -14.843 11.092 -7.241 1.00 71.19 240 SER A CA 1
ATOM 1842 C C . SER A 1 240 ? -13.501 10.849 -7.954 1.00 71.19 240 SER A C 1
ATOM 1844 O O . SER A 1 240 ? -12.769 11.820 -8.113 1.00 71.19 240 SER A O 1
ATOM 1846 N N . PRO A 1 241 ? -13.181 9.635 -8.452 1.00 66.81 241 PRO A N 1
ATOM 1847 C CA . PRO A 1 241 ? -14.101 8.536 -8.769 1.00 66.81 241 PRO A CA 1
ATOM 1848 C C . PRO A 1 241 ? -14.304 7.484 -7.667 1.00 66.81 241 PRO A C 1
ATOM 1850 O O . PRO A 1 241 ? -15.027 6.516 -7.900 1.00 66.81 241 PRO A O 1
ATOM 1853 N N . TYR A 1 242 ? -13.707 7.648 -6.487 1.00 70.12 242 TYR A N 1
ATOM 1854 C CA . TYR A 1 242 ? -13.810 6.663 -5.409 1.00 70.12 242 TYR A CA 1
ATOM 1855 C C . TYR A 1 242 ? -15.255 6.504 -4.907 1.00 70.12 242 TYR A C 1
ATOM 1857 O O . TYR A 1 242 ? -16.081 7.411 -5.006 1.00 70.12 242 TYR A O 1
ATOM 1865 N N . GLY A 1 243 ? -15.585 5.320 -4.387 1.00 72.12 243 GLY A N 1
ATOM 1866 C CA . GLY A 1 243 ? -16.922 5.010 -3.867 1.00 72.12 243 GLY A CA 1
ATOM 1867 C C . GLY A 1 243 ? -18.061 4.902 -4.896 1.00 72.12 243 GLY A C 1
ATOM 1868 O O . GLY A 1 243 ? -19.215 4.793 -4.491 1.00 72.12 243 GLY A O 1
ATOM 1869 N N . GLN A 1 244 ? -17.792 4.890 -6.210 1.00 69.81 244 GLN A N 1
ATOM 1870 C CA . GLN A 1 244 ? -18.835 4.769 -7.251 1.00 69.81 244 GLN A CA 1
ATOM 1871 C C . GLN A 1 244 ? -19.725 3.517 -7.133 1.00 69.81 244 GLN A C 1
ATOM 1873 O O . GLN A 1 244 ? -20.905 3.565 -7.478 1.00 69.81 244 GLN A O 1
ATOM 1878 N N . ASN A 1 245 ? -19.166 2.414 -6.639 1.00 69.81 245 ASN A N 1
ATOM 1879 C CA . ASN A 1 245 ? -19.849 1.144 -6.386 1.00 69.81 245 ASN A CA 1
ATOM 1880 C C . ASN A 1 245 ? -20.193 0.956 -4.894 1.00 69.81 245 ASN A C 1
ATOM 1882 O O . ASN A 1 245 ? -20.729 -0.086 -4.524 1.00 69.81 245 ASN A O 1
ATOM 1886 N N . PHE A 1 246 ? -19.871 1.924 -4.030 1.00 80.44 246 PHE A N 1
ATOM 1887 C CA . PHE A 1 246 ? -20.238 1.906 -2.616 1.00 80.44 246 PHE A CA 1
ATOM 1888 C C . PHE A 1 246 ? -21.714 2.318 -2.457 1.00 80.44 246 PHE A C 1
ATOM 1890 O O . PHE A 1 246 ? -22.218 3.077 -3.296 1.00 80.44 246 PHE A O 1
ATOM 1897 N N . PRO A 1 247 ? -22.439 1.856 -1.418 1.00 84.44 247 PRO A N 1
ATOM 1898 C CA . PRO A 1 247 ? -23.809 2.293 -1.166 1.00 84.44 247 PRO A CA 1
ATOM 1899 C C . PRO A 1 247 ? -23.973 3.814 -1.232 1.00 84.44 247 PRO A C 1
ATOM 1901 O O . PRO A 1 247 ? -23.185 4.582 -0.680 1.00 84.44 247 PRO A O 1
ATOM 1904 N N . GLY A 1 248 ? -24.987 4.256 -1.979 1.00 85.44 248 GLY A N 1
ATOM 1905 C CA . GLY A 1 248 ? -25.243 5.679 -2.219 1.00 85.44 248 GLY A CA 1
ATOM 1906 C C . GLY A 1 248 ? -24.228 6.380 -3.133 1.00 85.44 248 GLY A C 1
ATOM 1907 O O . GLY A 1 248 ? -24.312 7.595 -3.282 1.00 85.44 248 GLY A O 1
ATOM 1908 N N . ARG A 1 249 ? -23.294 5.645 -3.758 1.00 82.50 249 ARG A N 1
ATOM 1909 C CA . ARG A 1 249 ? -22.204 6.175 -4.601 1.00 82.50 249 ARG A CA 1
ATOM 1910 C C . ARG A 1 249 ? -21.350 7.229 -3.884 1.00 82.50 249 ARG A C 1
ATOM 1912 O O . ARG A 1 249 ? -20.928 8.216 -4.488 1.00 82.50 249 ARG A O 1
ATOM 1919 N N . LYS A 1 250 ? -21.159 7.053 -2.571 1.00 83.56 250 LYS A N 1
ATOM 1920 C CA . LYS A 1 250 ? -20.484 8.017 -1.694 1.00 83.56 250 LYS A CA 1
ATOM 1921 C C . LYS A 1 250 ? -18.994 7.671 -1.572 1.00 83.56 250 LYS A C 1
ATOM 1923 O O . LYS A 1 250 ? -18.674 6.547 -1.184 1.00 83.56 250 LYS A O 1
ATOM 1928 N N . PRO A 1 251 ? -18.075 8.618 -1.825 1.00 83.31 251 PRO A N 1
ATOM 1929 C CA . PRO A 1 251 ? -16.658 8.406 -1.565 1.00 83.31 251 PRO A CA 1
ATOM 1930 C C . PRO A 1 251 ? -16.397 8.475 -0.054 1.00 83.31 251 PRO A C 1
ATOM 1932 O O . PRO A 1 251 ? -16.391 9.552 0.542 1.00 83.31 251 PRO A O 1
ATOM 1935 N N . THR A 1 252 ? -16.204 7.324 0.590 1.00 87.56 252 THR A N 1
ATOM 1936 C CA . THR A 1 252 ? -16.025 7.254 2.052 1.00 87.56 252 THR A CA 1
ATOM 1937 C C . THR A 1 252 ? -14.593 7.513 2.509 1.00 87.56 252 THR A C 1
ATOM 1939 O O . THR A 1 252 ? -14.353 7.587 3.704 1.00 87.56 252 THR A O 1
ATOM 1942 N N . GLY A 1 253 ? -13.629 7.656 1.595 1.00 87.94 253 GLY A N 1
ATOM 1943 C CA . GLY A 1 253 ? -12.199 7.647 1.925 1.00 87.94 253 GLY A CA 1
ATOM 1944 C C . GLY A 1 253 ? -11.507 6.314 1.632 1.00 87.94 253 GLY A C 1
ATOM 1945 O O . GLY A 1 253 ? -10.283 6.272 1.657 1.00 87.94 253 GLY A O 1
ATOM 1946 N N . ARG A 1 254 ? -12.264 5.265 1.274 1.00 89.38 254 ARG A N 1
ATOM 1947 C CA . ARG A 1 254 ? -11.724 4.000 0.752 1.00 89.38 254 ARG A CA 1
ATOM 1948 C C . ARG A 1 254 ? -10.920 4.254 -0.519 1.00 89.38 254 ARG A C 1
ATOM 1950 O O . ARG A 1 254 ? -11.429 4.874 -1.452 1.00 89.38 254 ARG A O 1
ATOM 1957 N N . PHE A 1 255 ? -9.725 3.676 -0.611 1.00 80.94 255 PHE A N 1
ATOM 1958 C CA . PHE A 1 255 ? -8.905 3.651 -1.834 1.00 80.94 255 PHE A CA 1
ATOM 1959 C C . PHE A 1 255 ? -9.454 2.624 -2.850 1.00 80.94 255 PHE A C 1
ATOM 1961 O O . PHE A 1 255 ? -8.725 1.856 -3.470 1.00 80.94 255 PHE A O 1
ATOM 1968 N N . SER A 1 256 ? -10.782 2.569 -2.987 1.00 71.62 256 SER A N 1
ATOM 1969 C CA . SER A 1 256 ? -11.542 1.615 -3.792 1.00 71.62 256 SER A CA 1
ATOM 1970 C C . SER A 1 256 ? -12.851 2.257 -4.254 1.00 71.62 256 SER A C 1
ATOM 1972 O O . SER A 1 256 ? -13.357 3.216 -3.665 1.00 71.62 256 SER A O 1
ATOM 1974 N N . ASN A 1 257 ? -13.449 1.692 -5.301 1.00 69.38 257 ASN A N 1
ATOM 1975 C CA . ASN A 1 257 ? -14.787 2.078 -5.736 1.00 69.38 257 ASN A CA 1
ATOM 1976 C C . ASN A 1 257 ? -15.895 1.430 -4.897 1.00 69.38 257 ASN A C 1
ATOM 1978 O O . ASN A 1 257 ? -17.041 1.825 -5.050 1.00 69.38 257 ASN A O 1
ATOM 1982 N N . GLY A 1 258 ? -15.601 0.462 -4.027 1.00 78.19 258 GLY A N 1
ATOM 1983 C CA . GLY A 1 258 ? -16.607 -0.255 -3.238 1.00 78.19 258 GLY A CA 1
ATOM 1984 C C . GLY A 1 258 ? -16.013 -0.874 -1.976 1.00 78.19 258 GLY A C 1
ATOM 1985 O O . GLY A 1 258 ? -15.337 -0.185 -1.215 1.00 78.19 258 GLY A O 1
ATOM 1986 N N . LYS A 1 259 ? -16.268 -2.170 -1.757 1.00 80.50 259 LYS A N 1
ATOM 1987 C CA . LYS A 1 259 ? -15.687 -2.922 -0.637 1.00 80.50 259 LYS A CA 1
ATOM 1988 C C . LYS A 1 259 ? -14.153 -2.955 -0.714 1.00 80.50 259 LYS A C 1
ATOM 1990 O O . LYS A 1 259 ? -13.576 -2.969 -1.805 1.00 80.50 259 LYS A O 1
ATOM 1995 N N . ILE A 1 260 ? -13.516 -2.979 0.450 1.00 73.75 260 ILE A N 1
ATOM 1996 C CA . ILE A 1 260 ? -12.082 -3.266 0.646 1.00 73.75 260 ILE A CA 1
ATOM 1997 C C . ILE A 1 260 ? -11.930 -4.646 1.317 1.00 73.75 260 ILE A C 1
ATOM 1999 O O . ILE A 1 260 ? -12.928 -5.180 1.809 1.00 73.75 260 ILE A O 1
ATOM 2003 N N . PRO A 1 261 ? -10.731 -5.260 1.354 1.00 79.38 261 PRO A N 1
ATOM 2004 C CA . PRO A 1 261 ? -10.565 -6.632 1.844 1.00 79.38 261 PRO A CA 1
ATOM 2005 C C . PRO A 1 261 ? -11.160 -6.907 3.243 1.00 79.38 261 PRO A C 1
ATOM 2007 O O . PRO A 1 261 ? -11.872 -7.905 3.369 1.00 79.38 261 PRO A O 1
ATOM 2010 N N . PRO A 1 262 ? -11.001 -6.023 4.252 1.00 75.88 262 PRO A N 1
ATOM 2011 C CA . PRO A 1 262 ? -11.707 -6.127 5.528 1.00 75.88 262 PRO A CA 1
ATOM 20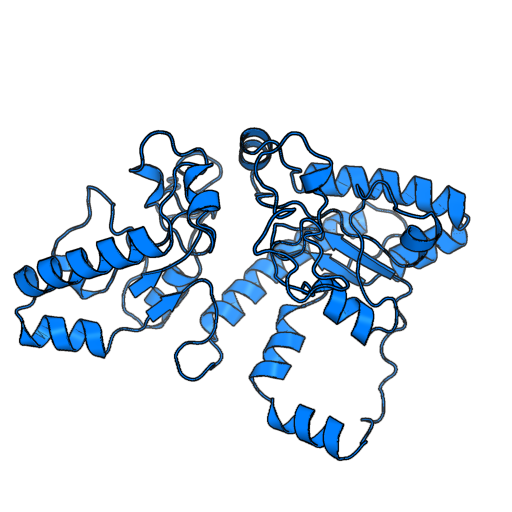12 C C . PRO A 1 262 ? -13.218 -6.348 5.451 1.00 75.88 262 PRO A C 1
ATOM 2014 O O . PRO A 1 262 ? -13.743 -7.165 6.201 1.00 75.88 262 PRO A O 1
ATOM 2017 N N . ASP A 1 263 ? -13.918 -5.661 4.544 1.00 81.31 263 ASP A N 1
ATOM 2018 C CA . ASP A 1 263 ? -15.375 -5.783 4.412 1.00 81.31 263 ASP A CA 1
ATOM 2019 C C . ASP A 1 263 ? -15.758 -7.194 3.950 1.00 81.31 263 ASP A C 1
ATOM 2021 O O . ASP A 1 263 ? -16.700 -7.793 4.455 1.00 81.31 263 ASP A O 1
ATOM 2025 N N . ILE A 1 264 ? -14.990 -7.748 3.005 1.00 74.56 264 ILE A N 1
ATOM 2026 C CA . ILE A 1 264 ? -15.220 -9.087 2.450 1.00 74.56 264 ILE A CA 1
ATOM 2027 C C . ILE A 1 264 ? -14.999 -10.153 3.530 1.00 74.56 264 ILE A C 1
ATOM 2029 O O . ILE A 1 264 ? -15.746 -11.128 3.605 1.00 74.56 264 ILE A O 1
ATOM 2033 N N . ILE A 1 265 ? -13.975 -9.973 4.369 1.00 68.31 265 ILE A N 1
ATOM 2034 C CA . ILE A 1 265 ? -13.677 -10.880 5.483 1.00 68.31 265 ILE A CA 1
ATOM 2035 C C . ILE A 1 265 ? -14.781 -10.795 6.535 1.00 68.31 265 ILE A C 1
ATOM 2037 O O . ILE A 1 265 ? -15.345 -11.822 6.906 1.00 68.31 265 ILE A O 1
ATOM 2041 N N . ALA A 1 266 ? -15.124 -9.586 6.983 1.00 72.62 266 ALA A N 1
ATOM 2042 C CA . ALA A 1 266 ? -16.144 -9.376 8.003 1.00 72.62 266 ALA A CA 1
ATOM 2043 C C . ALA A 1 266 ? -17.520 -9.906 7.572 1.00 72.62 266 ALA A C 1
ATOM 2045 O O . ALA A 1 266 ? -18.223 -10.512 8.384 1.00 72.62 266 ALA A O 1
ATOM 2046 N N . GLU A 1 267 ? -17.871 -9.751 6.293 1.00 76.94 267 GLU A N 1
ATOM 2047 C CA . GLU A 1 267 ? -19.112 -10.276 5.725 1.00 76.94 267 GLU A CA 1
ATOM 2048 C C . GLU A 1 267 ? -19.109 -11.808 5.689 1.00 76.94 267 GLU A C 1
ATOM 2050 O O . GLU A 1 267 ? -20.080 -12.435 6.113 1.00 76.94 267 GLU A O 1
ATOM 2055 N N . ARG A 1 268 ? -18.006 -12.434 5.253 1.00 69.12 268 ARG A N 1
ATOM 2056 C CA . ARG A 1 268 ? -17.869 -13.904 5.232 1.00 69.12 268 ARG A CA 1
ATOM 2057 C C . ARG A 1 268 ? -17.892 -14.529 6.623 1.00 69.12 268 ARG A C 1
ATOM 2059 O O . ARG A 1 268 ? -18.359 -15.655 6.766 1.00 69.12 268 ARG A O 1
ATOM 2066 N N . LEU A 1 269 ? -17.399 -13.811 7.629 1.00 66.31 269 LEU A N 1
ATOM 2067 C CA . LEU A 1 269 ? -17.468 -14.220 9.032 1.00 66.31 269 LEU A CA 1
ATOM 2068 C C . LEU A 1 269 ? -18.845 -13.952 9.666 1.00 66.31 269 LEU A C 1
ATOM 2070 O O . LEU A 1 269 ? -19.062 -14.326 10.814 1.00 66.31 269 LEU A O 1
ATOM 2074 N N . GLY A 1 270 ? -19.778 -13.316 8.944 1.00 74.12 270 GLY A N 1
ATOM 2075 C CA . GLY A 1 270 ? -21.105 -12.975 9.458 1.00 74.12 270 GLY A CA 1
ATOM 2076 C C . GLY A 1 270 ? -21.092 -11.893 10.544 1.00 74.12 270 GLY A C 1
ATOM 2077 O O . GLY A 1 270 ? -22.035 -11.815 11.327 1.00 74.12 270 GLY A O 1
ATOM 2078 N N . ILE A 1 271 ? -20.032 -11.079 10.612 1.00 79.44 271 ILE A N 1
ATOM 2079 C CA . ILE A 1 271 ? -19.827 -10.068 11.661 1.00 79.44 271 ILE A CA 1
ATOM 2080 C C . ILE A 1 271 ? -20.474 -8.741 11.265 1.00 79.44 271 ILE A C 1
ATOM 2082 O O . ILE A 1 271 ? -21.260 -8.182 12.027 1.00 79.44 271 ILE A O 1
ATOM 2086 N N . LYS A 1 272 ? -20.125 -8.215 10.084 1.00 89.69 272 LYS A N 1
ATOM 2087 C CA . LYS A 1 272 ? -20.670 -6.964 9.536 1.00 89.69 272 LYS A CA 1
ATOM 2088 C C . LYS A 1 272 ? -20.413 -6.853 8.038 1.00 89.69 272 LYS A C 1
ATOM 2090 O O . LYS A 1 272 ? -19.492 -7.470 7.519 1.00 89.69 272 LYS A O 1
ATOM 2095 N N . GLU A 1 273 ? -21.210 -6.037 7.352 1.00 91.56 273 GLU A N 1
ATOM 2096 C CA . GLU A 1 273 ? -21.080 -5.836 5.903 1.00 91.56 273 GLU A CA 1
ATOM 2097 C C . GLU A 1 273 ? -19.919 -4.901 5.520 1.00 91.56 273 GLU A C 1
ATOM 2099 O O . GLU A 1 273 ? -19.275 -5.118 4.492 1.00 91.56 273 GLU A O 1
ATOM 2104 N N . TYR A 1 274 ? -19.653 -3.878 6.340 1.00 92.62 274 TYR A N 1
ATOM 2105 C CA . TYR A 1 274 ? -18.609 -2.876 6.118 1.00 92.62 274 TYR A CA 1
ATOM 2106 C C . TYR A 1 274 ? -17.856 -2.600 7.415 1.00 92.62 274 TYR A C 1
ATOM 2108 O O . TYR A 1 274 ? -18.474 -2.305 8.435 1.00 92.62 274 TYR A O 1
ATOM 2116 N N . VAL A 1 275 ? -16.525 -2.656 7.376 1.00 92.88 275 VAL A N 1
ATOM 2117 C CA . VAL A 1 275 ? -15.677 -2.301 8.521 1.00 92.88 275 VAL A CA 1
ATOM 2118 C C . VAL A 1 275 ? -15.479 -0.779 8.535 1.00 92.88 275 VAL A C 1
ATOM 2120 O O . VAL A 1 275 ? -15.014 -0.234 7.526 1.00 92.88 275 VAL A O 1
ATOM 2123 N N . PRO A 1 276 ? -15.851 -0.071 9.618 1.00 96.12 276 PRO A N 1
ATO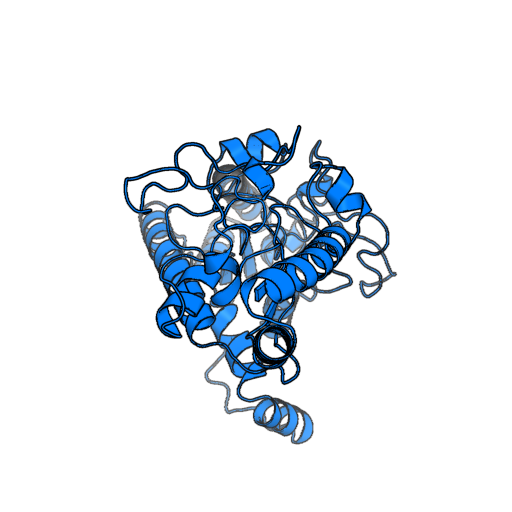M 2124 C CA . PRO A 1 276 ? -15.756 1.386 9.679 1.00 96.12 276 PRO A CA 1
ATOM 2125 C C . PRO A 1 276 ? -14.344 1.868 10.039 1.00 96.12 276 PRO A C 1
ATOM 2127 O O . PRO A 1 276 ? -13.526 1.124 10.590 1.00 96.12 276 PRO A O 1
ATOM 2130 N N . ALA A 1 277 ? -14.073 3.137 9.729 1.00 96.56 277 ALA A N 1
ATOM 2131 C CA . ALA A 1 277 ? -12.876 3.840 10.181 1.00 96.56 277 ALA A CA 1
ATOM 2132 C C . ALA A 1 277 ? -12.996 4.152 11.676 1.00 96.56 277 ALA A C 1
ATOM 2134 O O . ALA A 1 277 ? -14.042 4.613 12.123 1.00 96.56 277 ALA A O 1
ATOM 2135 N N . TYR A 1 278 ? -11.929 3.962 12.450 1.00 96.62 278 TYR A N 1
ATOM 2136 C CA . TYR A 1 278 ? -11.912 4.372 13.855 1.00 96.62 278 TYR A CA 1
ATOM 2137 C C . TYR A 1 278 ? -12.077 5.894 14.032 1.00 96.62 278 TYR A C 1
ATOM 2139 O O . TYR A 1 278 ? -12.635 6.346 15.027 1.00 96.62 278 TYR A O 1
ATOM 2147 N N . PHE A 1 279 ? -11.645 6.690 13.048 1.00 94.50 279 PHE A N 1
ATOM 2148 C CA . PHE A 1 279 ? -11.878 8.139 13.001 1.00 94.50 279 PHE A CA 1
ATOM 2149 C C . PHE A 1 279 ? -13.153 8.561 12.262 1.00 94.50 279 PHE A C 1
ATOM 2151 O O . PHE A 1 279 ? -13.302 9.744 11.944 1.00 94.50 279 PHE A O 1
ATOM 2158 N N . ASP A 1 280 ? -14.076 7.641 11.977 1.00 94.12 280 ASP A N 1
ATOM 2159 C CA . ASP A 1 280 ? -15.380 8.035 11.449 1.00 94.12 280 ASP A CA 1
ATOM 2160 C C . ASP A 1 280 ? -16.123 8.893 12.497 1.00 94.12 280 ASP A C 1
ATOM 2162 O O . ASP A 1 280 ? -16.345 8.427 13.617 1.00 94.12 280 ASP A O 1
ATOM 2166 N N . PRO A 1 281 ? -16.506 10.150 12.193 1.00 90.81 281 PRO A N 1
ATOM 2167 C CA . PRO A 1 281 ? -17.272 10.974 13.128 1.00 90.81 281 PRO A CA 1
ATOM 2168 C C . PRO A 1 281 ? -18.655 10.392 13.457 1.00 90.81 281 PRO A C 1
ATOM 2170 O O . PRO A 1 281 ? -19.260 10.811 14.442 1.00 90.81 281 PRO A O 1
ATOM 2173 N N . GLU A 1 282 ? -19.160 9.461 12.643 1.00 92.31 282 GLU A N 1
ATOM 2174 C CA . GLU A 1 282 ? -20.425 8.755 12.858 1.00 92.31 282 GLU A CA 1
ATOM 2175 C C . GLU A 1 282 ? -20.231 7.386 13.547 1.00 92.31 282 GLU A C 1
ATOM 2177 O O . GLU A 1 282 ? -21.204 6.649 13.703 1.00 92.31 282 GLU A O 1
ATOM 2182 N N . LEU A 1 283 ? -19.007 7.041 13.985 1.00 94.38 283 LEU A N 1
ATOM 2183 C CA . LEU A 1 283 ? -18.708 5.760 14.635 1.00 94.38 283 LEU A CA 1
ATOM 2184 C C . LEU A 1 283 ? -19.525 5.576 15.922 1.00 94.38 283 LEU A C 1
ATOM 2186 O O . LEU A 1 283 ? -19.428 6.372 16.861 1.00 94.38 283 LEU A O 1
ATOM 2190 N N . SER A 1 284 ? -20.293 4.489 15.988 1.00 93.62 284 SER A N 1
ATOM 2191 C CA . SER A 1 284 ? -21.119 4.167 17.152 1.00 93.62 284 SER A CA 1
ATOM 2192 C C . SER A 1 284 ? -20.367 3.313 18.188 1.00 93.62 284 SER A C 1
ATOM 2194 O O . SER A 1 284 ? -19.437 2.579 17.841 1.00 93.62 284 SER A O 1
ATOM 2196 N N . PRO A 1 285 ? -20.769 3.339 19.474 1.00 92.00 285 PRO A N 1
ATOM 2197 C CA . PRO A 1 285 ? -20.280 2.386 20.473 1.00 92.00 285 PRO A CA 1
ATOM 2198 C C . PRO A 1 285 ? -20.459 0.917 20.052 1.00 92.00 285 PRO A C 1
ATOM 2200 O O . PRO A 1 285 ? -19.608 0.077 20.341 1.00 92.00 285 PRO A O 1
ATOM 2203 N N . GLU A 1 286 ? -21.543 0.600 19.345 1.00 90.00 286 GLU A N 1
ATOM 2204 C CA . GLU A 1 286 ? -21.856 -0.741 18.851 1.00 90.00 286 GLU A CA 1
ATOM 2205 C C . GLU A 1 286 ? -20.877 -1.212 17.766 1.00 90.00 286 GLU A C 1
ATOM 2207 O O . GLU A 1 286 ? -20.545 -2.401 17.706 1.00 90.00 286 GLU A O 1
ATOM 2212 N N . ASP A 1 287 ? -20.353 -0.294 16.948 1.00 91.56 287 ASP A N 1
ATOM 2213 C CA . ASP A 1 287 ? -19.324 -0.616 15.956 1.00 91.56 287 ASP A CA 1
ATOM 2214 C C . ASP A 1 287 ? -18.051 -1.142 16.614 1.00 91.56 287 ASP A C 1
ATOM 2216 O O . ASP A 1 287 ? -17.417 -2.059 16.079 1.00 91.56 287 ASP A O 1
ATOM 2220 N N . LEU A 1 288 ? -17.717 -0.625 17.805 1.00 89.12 288 LEU A N 1
ATOM 2221 C CA . LEU A 1 288 ? -16.556 -1.074 18.569 1.00 89.12 288 LEU A CA 1
ATOM 2222 C C . LEU A 1 288 ? -16.676 -2.553 18.943 1.00 89.12 288 LEU A C 1
ATOM 2224 O O . LEU A 1 288 ? -15.681 -3.271 18.880 1.00 89.12 288 LEU A O 1
ATOM 2228 N N . LEU A 1 289 ? -17.884 -3.025 19.271 1.00 85.75 289 LEU A N 1
ATOM 2229 C CA . LEU A 1 289 ? -18.133 -4.408 19.702 1.00 85.75 289 LEU A CA 1
ATOM 2230 C C . LEU A 1 289 ? -17.833 -5.445 18.617 1.00 85.75 289 LEU A C 1
ATOM 2232 O O . LEU A 1 289 ? -17.579 -6.604 18.930 1.00 85.75 289 LEU A O 1
ATOM 2236 N N . THR A 1 290 ? -17.891 -5.027 17.355 1.00 86.88 290 THR A N 1
ATOM 2237 C CA . THR A 1 290 ? -17.738 -5.886 16.173 1.00 86.88 290 THR A CA 1
ATOM 2238 C C . THR A 1 290 ? -16.479 -5.548 15.364 1.00 86.88 290 THR A C 1
ATOM 2240 O O . THR A 1 290 ? -16.208 -6.173 14.337 1.00 86.88 290 THR A O 1
ATOM 2243 N N . GLY A 1 291 ? -15.677 -4.596 15.848 1.00 85.12 291 GLY A N 1
ATOM 2244 C CA . GLY A 1 291 ? -14.356 -4.260 15.325 1.00 85.12 291 GLY A CA 1
ATOM 2245 C C . GLY A 1 291 ? -14.338 -3.135 14.285 1.00 85.12 291 GLY A C 1
ATOM 2246 O O . GLY A 1 291 ? -15.334 -2.833 13.622 1.00 85.12 291 GLY A O 1
ATOM 2247 N N . VAL A 1 292 ? -13.183 -2.486 14.174 1.00 94.62 292 VAL A N 1
ATOM 2248 C CA . VAL A 1 292 ? -12.941 -1.265 13.391 1.00 94.62 292 VAL A CA 1
ATOM 2249 C C . VAL A 1 292 ? -11.594 -1.364 12.670 1.00 94.62 292 VAL A C 1
ATOM 2251 O O . VAL A 1 292 ? -10.782 -2.238 12.981 1.00 94.62 292 VAL A O 1
ATOM 2254 N N . SER A 1 293 ? -11.337 -0.456 11.728 1.00 93.81 293 SER A N 1
ATOM 2255 C CA . SER A 1 293 ? -10.014 -0.300 11.118 1.00 93.81 293 SER A CA 1
ATOM 2256 C C . SER A 1 293 ? -9.281 0.916 11.665 1.00 93.81 293 SER A C 1
ATOM 2258 O O . SER A 1 293 ? -9.842 2.012 11.713 1.00 93.81 293 SER A O 1
ATOM 2260 N N . PHE A 1 294 ? -8.009 0.727 12.005 1.00 91.06 294 PHE A N 1
ATOM 2261 C CA . PHE A 1 294 ? -7.030 1.766 12.330 1.00 91.06 294 PHE A CA 1
ATOM 2262 C C . PHE A 1 294 ? -6.124 2.105 11.141 1.00 91.06 294 PHE A C 1
ATOM 2264 O O . PHE A 1 294 ? -5.332 3.038 11.224 1.00 91.06 294 PHE A O 1
ATOM 2271 N N . ALA A 1 295 ? -6.245 1.370 10.031 1.00 88.56 295 ALA A N 1
ATOM 2272 C CA . ALA A 1 295 ? -5.394 1.527 8.861 1.00 88.56 295 ALA A CA 1
ATOM 2273 C C . ALA A 1 295 ? -5.425 2.943 8.280 1.00 88.56 295 ALA A C 1
ATOM 2275 O O . ALA A 1 295 ? -6.449 3.624 8.343 1.00 88.56 295 ALA A O 1
ATOM 2276 N N . SER A 1 296 ? -4.318 3.366 7.677 1.00 91.44 296 SER A N 1
ATOM 2277 C CA . SER A 1 296 ? -4.140 4.728 7.178 1.00 91.44 296 SER A CA 1
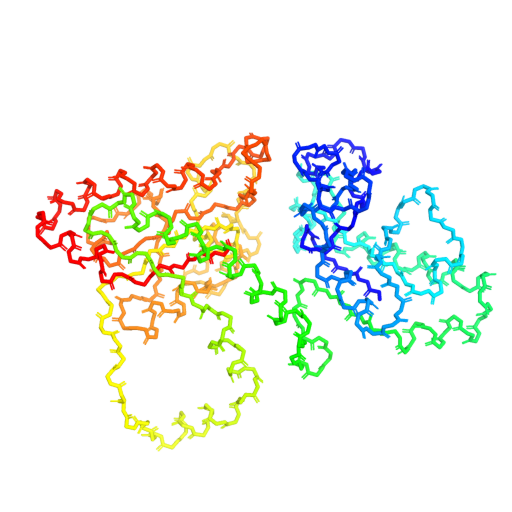ATOM 2278 C C . SER A 1 296 ? -3.440 4.720 5.826 1.00 91.44 296 SER A C 1
ATOM 2280 O O . SER A 1 296 ? -2.357 4.161 5.668 1.00 91.44 296 SER A O 1
ATOM 2282 N N . GLY A 1 297 ? -4.051 5.345 4.821 1.00 84.44 297 GLY A N 1
ATOM 2283 C CA . GLY A 1 297 ? -3.451 5.466 3.495 1.00 84.44 297 GLY A CA 1
ATOM 2284 C C . GLY A 1 297 ? -2.052 6.081 3.540 1.00 84.44 297 GLY A C 1
ATOM 2285 O O . GLY A 1 297 ? -1.854 7.086 4.216 1.00 84.44 297 GLY A O 1
ATOM 2286 N N . ALA A 1 298 ? -1.108 5.500 2.792 1.00 76.62 298 ALA A N 1
ATOM 2287 C CA . ALA A 1 298 ? 0.319 5.847 2.806 1.00 76.62 298 ALA A CA 1
ATOM 2288 C C . ALA A 1 298 ? 1.045 5.632 4.152 1.00 76.62 298 ALA A C 1
ATOM 2290 O O . ALA A 1 298 ? 2.148 6.155 4.332 1.00 76.62 298 ALA A O 1
ATOM 2291 N N . SER A 1 299 ? 0.463 4.857 5.078 1.00 77.38 299 SER A N 1
ATOM 2292 C CA . SER A 1 299 ? 1.185 4.374 6.256 1.00 77.38 299 SER A CA 1
ATOM 2293 C C . SER A 1 299 ? 2.356 3.501 5.810 1.00 77.38 299 SER A C 1
ATOM 2295 O O . SER A 1 299 ? 2.172 2.495 5.129 1.00 77.38 299 SER A O 1
ATOM 2297 N N . GLY A 1 300 ? 3.568 3.933 6.145 1.00 64.75 300 GLY A N 1
ATOM 2298 C CA . GLY A 1 300 ? 4.801 3.214 5.843 1.00 64.75 300 GLY A CA 1
ATOM 2299 C C . GLY A 1 300 ? 5.450 2.669 7.109 1.00 64.75 300 GLY A C 1
ATOM 2300 O O . GLY A 1 300 ? 5.259 3.219 8.195 1.00 64.75 300 GLY A O 1
ATOM 2301 N N . TYR A 1 301 ? 6.265 1.623 6.953 1.00 57.88 301 TYR A N 1
ATOM 2302 C CA . TYR A 1 301 ? 7.029 1.022 8.051 1.00 57.88 301 TYR A CA 1
ATOM 2303 C C . TYR A 1 301 ? 7.904 2.048 8.793 1.00 57.88 301 TYR A C 1
ATOM 2305 O O . TYR A 1 301 ? 7.957 2.046 10.021 1.00 57.88 301 TYR A O 1
ATOM 2313 N N . ASP A 1 302 ? 8.565 2.953 8.060 1.00 61.91 302 ASP A N 1
ATOM 2314 C CA . ASP A 1 302 ? 9.309 4.061 8.662 1.00 61.91 302 ASP A CA 1
ATOM 2315 C C . ASP A 1 302 ? 8.342 5.162 9.150 1.00 61.91 302 ASP A C 1
ATOM 2317 O O . ASP A 1 302 ? 7.641 5.778 8.333 1.00 61.91 302 ASP A O 1
ATOM 2321 N N . PRO A 1 303 ? 8.327 5.491 10.457 1.00 63.81 303 PRO A N 1
ATOM 2322 C CA . PRO A 1 303 ? 7.487 6.559 11.000 1.00 63.81 303 PRO A CA 1
ATOM 2323 C C . PRO A 1 303 ? 7.740 7.924 10.351 1.00 63.81 303 PRO A C 1
ATOM 2325 O O . PRO A 1 303 ? 6.839 8.764 10.296 1.00 63.81 303 PRO A O 1
ATOM 2328 N N . LEU A 1 304 ? 8.947 8.162 9.826 1.00 66.75 304 LEU A N 1
ATOM 2329 C CA . LEU A 1 304 ? 9.282 9.392 9.115 1.00 66.75 304 LEU A CA 1
ATOM 2330 C C . LEU A 1 304 ? 8.501 9.535 7.802 1.00 66.75 304 LEU A C 1
ATOM 2332 O O . LEU A 1 304 ? 8.116 10.652 7.437 1.00 66.75 304 LEU A O 1
ATOM 2336 N N . THR A 1 305 ? 8.223 8.424 7.114 1.00 63.88 305 THR A N 1
ATOM 2337 C CA . THR A 1 305 ? 7.396 8.412 5.901 1.00 63.88 305 THR A CA 1
ATOM 2338 C C . THR A 1 305 ? 5.977 8.867 6.235 1.00 63.88 305 THR A C 1
ATOM 2340 O O . THR A 1 305 ? 5.476 9.822 5.635 1.00 63.88 305 THR A O 1
ATOM 2343 N N . SER A 1 306 ? 5.378 8.273 7.268 1.00 78.06 306 SER A N 1
ATOM 2344 C CA . SER A 1 306 ? 4.024 8.611 7.724 1.00 78.06 306 SER A CA 1
ATOM 2345 C C . SER A 1 306 ? 3.931 10.065 8.207 1.00 78.06 306 SER A C 1
ATOM 2347 O O . SER A 1 306 ? 3.019 10.801 7.825 1.00 78.06 306 SER A O 1
ATOM 2349 N N . LYS A 1 307 ? 4.950 10.543 8.936 1.00 78.31 307 LYS A N 1
ATOM 2350 C CA . LYS A 1 307 ? 5.055 11.943 9.375 1.00 78.31 307 LYS A CA 1
ATOM 2351 C C . LYS A 1 307 ? 5.110 12.926 8.205 1.00 78.31 307 LYS A C 1
ATOM 2353 O O . LYS A 1 307 ? 4.438 13.954 8.243 1.00 78.31 307 LYS A O 1
ATOM 2358 N N . THR A 1 308 ? 5.889 12.618 7.169 1.00 72.44 308 THR A N 1
ATOM 2359 C CA . THR A 1 308 ? 6.004 13.455 5.961 1.00 72.44 308 THR A CA 1
ATOM 2360 C C . THR A 1 308 ? 4.676 13.547 5.212 1.00 72.44 308 THR A C 1
ATOM 2362 O O . THR A 1 308 ? 4.289 14.625 4.767 1.00 72.44 308 THR A O 1
ATOM 2365 N N . ALA A 1 309 ? 3.947 12.434 5.120 1.00 76.00 309 ALA A N 1
ATOM 2366 C CA . ALA A 1 309 ? 2.629 12.379 4.492 1.00 76.00 309 ALA A CA 1
ATOM 2367 C C . ALA A 1 309 ? 1.489 12.906 5.394 1.00 76.00 309 ALA A C 1
ATOM 2369 O O . ALA A 1 309 ? 0.355 13.048 4.927 1.00 76.00 309 ALA A O 1
ATOM 2370 N N . MET A 1 310 ? 1.775 13.241 6.660 1.00 86.88 310 MET A N 1
ATOM 2371 C CA . MET A 1 310 ? 0.792 13.640 7.679 1.00 86.88 310 MET A CA 1
ATOM 2372 C C . MET A 1 310 ? -0.306 12.579 7.897 1.00 86.88 310 MET A C 1
ATOM 2374 O O . MET A 1 310 ? -1.474 12.922 8.093 1.00 86.88 310 MET A O 1
ATOM 2378 N N . VAL A 1 311 ? 0.073 11.299 7.832 1.00 89.25 311 VAL A N 1
ATOM 2379 C CA . VAL A 1 311 ? -0.791 10.115 8.010 1.00 89.25 311 VAL A CA 1
ATOM 2380 C C . VAL A 1 311 ? -0.371 9.324 9.255 1.00 89.25 311 VAL A C 1
ATOM 2382 O O . VAL A 1 311 ? 0.654 9.639 9.860 1.00 89.25 311 VAL A O 1
ATOM 2385 N N . LEU A 1 312 ? -1.151 8.315 9.653 1.00 87.88 312 LEU A N 1
ATOM 2386 C CA . LEU A 1 312 ? -0.855 7.503 10.839 1.00 87.88 312 LEU A CA 1
ATOM 2387 C C . LEU A 1 312 ? 0.221 6.466 10.512 1.00 87.88 312 LEU A C 1
ATOM 2389 O O . LEU A 1 312 ? 0.096 5.716 9.545 1.00 87.88 312 LEU A O 1
ATOM 2393 N N . SER A 1 313 ? 1.264 6.394 11.330 1.00 79.12 313 SER A N 1
ATOM 2394 C CA . SER A 1 313 ? 2.253 5.315 11.297 1.00 79.12 313 SER A CA 1
ATOM 2395 C C . SER A 1 313 ? 1.696 4.029 11.914 1.00 79.12 313 SER A C 1
ATOM 2397 O O . SER A 1 313 ? 0.728 4.097 12.673 1.00 79.12 313 SER A O 1
ATOM 2399 N N . PRO A 1 314 ? 2.317 2.860 11.674 1.00 73.38 314 PRO A N 1
ATOM 2400 C CA . PRO A 1 314 ? 1.927 1.626 12.355 1.00 73.38 314 PRO A CA 1
ATOM 2401 C C . PRO A 1 314 ? 1.904 1.762 13.887 1.00 73.38 314 PRO A C 1
ATOM 2403 O O . PRO A 1 314 ? 1.043 1.183 14.540 1.00 73.38 314 PRO A O 1
ATOM 2406 N N . TRP A 1 315 ? 2.789 2.584 14.461 1.00 77.25 315 TRP A N 1
ATOM 2407 C CA . TRP A 1 315 ? 2.822 2.849 15.903 1.00 77.25 315 TRP A CA 1
ATOM 2408 C C . TRP A 1 315 ? 1.626 3.677 16.372 1.00 77.25 315 TRP A C 1
ATOM 2410 O O . TRP A 1 315 ? 1.019 3.328 17.379 1.00 77.25 315 TRP A O 1
ATOM 2420 N N . ASP A 1 316 ? 1.227 4.700 15.611 1.00 85.00 316 ASP A N 1
ATOM 2421 C CA . ASP A 1 316 ? 0.014 5.472 15.914 1.00 85.00 316 ASP A CA 1
ATOM 2422 C C . ASP A 1 316 ? -1.226 4.562 15.885 1.00 85.00 316 ASP A C 1
ATOM 2424 O O . ASP A 1 316 ? -2.108 4.678 16.731 1.00 85.00 316 ASP A O 1
ATOM 2428 N N . GLN A 1 317 ? -1.279 3.603 14.949 1.00 83.19 317 GLN A N 1
ATOM 2429 C CA . GLN A 1 317 ? -2.377 2.632 14.876 1.00 83.19 317 GLN A CA 1
ATOM 2430 C C . GLN A 1 317 ? -2.420 1.713 16.108 1.00 83.19 317 GLN A C 1
ATOM 2432 O O . GLN A 1 317 ? -3.506 1.388 16.589 1.00 83.19 317 GLN A O 1
ATOM 2437 N N . LEU A 1 318 ? -1.261 1.319 16.652 1.00 74.31 318 LEU A N 1
ATOM 2438 C CA . LEU A 1 318 ? -1.180 0.558 17.904 1.00 74.31 318 LEU A CA 1
ATOM 2439 C C . LEU A 1 318 ? -1.610 1.401 19.113 1.00 74.31 318 LEU A C 1
ATOM 2441 O O . LEU A 1 318 ? -2.358 0.912 19.954 1.00 74.31 318 LEU A O 1
ATOM 2445 N N . GLU A 1 319 ? -1.221 2.675 19.182 1.00 79.56 319 GLU A N 1
ATOM 2446 C CA . GLU A 1 319 ? -1.693 3.590 20.233 1.00 79.56 319 GLU A CA 1
ATOM 2447 C C . GLU A 1 319 ? -3.218 3.788 20.172 1.00 79.56 319 GLU A C 1
ATOM 2449 O O . GLU A 1 319 ? -3.904 3.754 21.195 1.00 79.56 319 GLU A O 1
ATOM 2454 N N . MET A 1 320 ? -3.777 3.914 18.965 1.00 85.56 320 MET A N 1
ATOM 2455 C CA . MET A 1 320 ? -5.228 3.964 18.752 1.00 85.56 320 MET A CA 1
ATOM 2456 C C . MET A 1 320 ? -5.915 2.667 19.181 1.00 85.56 320 MET A C 1
ATOM 2458 O O . MET A 1 320 ? -7.031 2.705 19.698 1.00 85.56 320 MET A O 1
ATOM 2462 N N . PHE A 1 321 ? -5.260 1.521 19.000 1.00 82.12 321 PHE A N 1
ATOM 2463 C CA . PHE A 1 321 ? -5.772 0.246 19.483 1.00 82.12 321 PHE A CA 1
ATOM 2464 C C . PHE A 1 321 ? -5.793 0.171 21.016 1.00 82.12 321 PHE A C 1
ATOM 2466 O O . PHE A 1 321 ? -6.768 -0.323 21.585 1.00 82.12 321 PHE A O 1
ATOM 2473 N N . GLU A 1 322 ? -4.782 0.712 21.698 1.00 76.81 322 GLU A N 1
ATOM 2474 C CA . GLU A 1 322 ? -4.797 0.849 23.160 1.00 76.81 322 GLU A CA 1
ATOM 2475 C C . GLU A 1 322 ? -5.976 1.714 23.635 1.00 76.81 322 GLU A C 1
ATOM 2477 O O . GLU A 1 322 ? -6.725 1.308 24.526 1.00 76.81 322 GLU A O 1
ATOM 2482 N N . GLU A 1 323 ? -6.221 2.854 22.984 1.00 86.62 323 GLU A N 1
ATOM 2483 C CA . GLU A 1 323 ? -7.385 3.702 23.275 1.00 86.62 323 GLU A CA 1
ATOM 2484 C C . GLU A 1 323 ? -8.714 2.975 22.995 1.00 86.62 323 GLU A C 1
ATOM 2486 O O . GLU A 1 323 ? -9.657 3.038 23.791 1.00 86.62 323 GLU A O 1
ATOM 2491 N N . TYR A 1 324 ? -8.789 2.245 21.880 1.00 87.44 324 TYR A N 1
ATOM 2492 C CA . TYR A 1 324 ? -9.941 1.426 21.520 1.00 87.44 324 TYR A CA 1
ATOM 2493 C C . TYR A 1 324 ? -10.256 0.388 22.598 1.00 87.44 324 TYR A C 1
ATOM 2495 O O . TYR A 1 324 ? -11.429 0.217 22.924 1.00 87.44 324 TYR A O 1
ATOM 2503 N N . LYS A 1 325 ? -9.251 -0.274 23.190 1.00 79.06 325 LYS A N 1
ATOM 2504 C CA . LYS A 1 325 ? -9.477 -1.252 24.267 1.00 79.06 325 LYS A CA 1
ATOM 2505 C C . LYS A 1 325 ? -10.153 -0.609 25.475 1.00 79.06 325 LYS A C 1
ATOM 2507 O O . LYS A 1 325 ? -11.086 -1.192 26.022 1.00 79.06 325 LYS A O 1
ATOM 2512 N N . GLU A 1 326 ? -9.746 0.596 25.861 1.00 85.81 326 GLU A N 1
ATOM 2513 C CA . GLU A 1 326 ? -10.374 1.319 26.973 1.00 85.81 326 GLU A CA 1
ATOM 2514 C C . GLU A 1 326 ? -11.813 1.746 26.643 1.00 85.81 326 GLU A C 1
ATOM 2516 O O . GLU A 1 326 ? -12.725 1.538 27.449 1.00 85.81 326 GLU A O 1
ATOM 2521 N N . LYS A 1 327 ? -12.063 2.244 25.423 1.00 89.88 327 LYS A N 1
ATOM 2522 C CA . LYS A 1 327 ? -13.431 2.535 24.953 1.00 89.88 327 LYS A CA 1
ATOM 2523 C C . LYS A 1 327 ? -14.293 1.274 24.914 1.00 89.88 327 LYS A C 1
ATOM 2525 O O . LYS A 1 327 ? -15.443 1.297 25.342 1.00 89.88 327 LYS A O 1
ATOM 2530 N N . LEU A 1 328 ? -13.735 0.159 24.454 1.00 83.25 328 LEU A N 1
ATOM 2531 C CA . LEU A 1 328 ? -14.426 -1.120 24.383 1.00 83.25 328 LEU A CA 1
ATOM 2532 C C . LEU A 1 328 ? -14.794 -1.635 25.778 1.00 83.25 328 LEU A C 1
ATOM 2534 O O . LEU A 1 328 ? -15.918 -2.092 25.965 1.00 83.25 328 LEU A O 1
ATOM 2538 N N . LYS A 1 329 ? -13.902 -1.513 26.771 1.00 86.38 329 LYS A N 1
ATOM 2539 C CA . LYS A 1 329 ? -14.209 -1.833 28.177 1.00 86.38 329 LYS A CA 1
ATOM 2540 C C . LYS A 1 329 ? -15.363 -0.987 28.707 1.00 86.38 329 LYS A C 1
ATOM 2542 O O . LYS A 1 329 ? -16.243 -1.526 29.374 1.00 86.38 329 LYS A O 1
ATOM 2547 N N . ALA A 1 330 ? -15.395 0.305 28.382 1.00 93.12 330 ALA A N 1
ATOM 2548 C CA . ALA A 1 330 ? -16.476 1.194 28.803 1.00 93.12 330 ALA A CA 1
ATOM 2549 C C . ALA A 1 330 ? -17.843 0.802 28.207 1.00 93.12 330 ALA A C 1
ATOM 2551 O O . ALA A 1 330 ? -18.865 0.971 28.869 1.00 93.12 330 ALA A O 1
ATOM 2552 N N . VAL A 1 331 ? -17.868 0.260 26.984 1.00 91.44 331 VAL A N 1
ATOM 2553 C CA . VAL A 1 331 ? -19.105 -0.152 26.294 1.00 91.44 331 VAL A CA 1
ATOM 2554 C C . VAL A 1 331 ? -19.531 -1.577 26.659 1.00 91.44 331 VAL A C 1
ATOM 2556 O O . VAL A 1 331 ? -20.709 -1.837 26.894 1.00 91.44 331 VAL A O 1
ATOM 2559 N N . ALA A 1 332 ? -18.588 -2.518 26.688 1.00 84.19 332 ALA A N 1
ATOM 2560 C CA . ALA A 1 332 ? -18.861 -3.950 26.795 1.00 84.19 332 ALA A CA 1
ATOM 2561 C C . ALA A 1 332 ? -18.725 -4.502 28.223 1.00 84.19 332 ALA A C 1
ATOM 2563 O O . ALA A 1 332 ? -19.222 -5.594 28.503 1.00 84.19 332 ALA A O 1
ATOM 2564 N N . GLY A 1 333 ? -18.039 -3.779 29.110 1.00 86.88 333 GLY A N 1
ATOM 2565 C CA . GLY A 1 333 ? -17.499 -4.321 30.353 1.00 86.88 333 GLY A CA 1
ATOM 2566 C C . GLY A 1 333 ? -16.177 -5.063 30.131 1.00 86.88 333 GLY A C 1
ATOM 2567 O O . GLY A 1 333 ? -15.869 -5.524 29.031 1.00 86.88 333 GLY A O 1
ATOM 2568 N N . GLU A 1 334 ? -15.384 -5.180 31.193 1.00 80.69 334 GLU A N 1
ATOM 2569 C CA . GLU A 1 334 ? -14.000 -5.670 31.143 1.00 80.69 334 GLU A CA 1
ATOM 2570 C C . GLU A 1 334 ? -13.880 -7.105 30.606 1.00 80.69 334 GLU A C 1
ATOM 2572 O O . GLU A 1 334 ? -13.099 -7.366 29.692 1.00 80.69 334 GLU A O 1
ATOM 2577 N N . GLU A 1 335 ? -14.726 -8.015 31.096 1.00 75.44 335 GLU A N 1
ATOM 2578 C CA . GLU A 1 335 ? -14.730 -9.425 30.688 1.00 75.44 335 GLU A CA 1
ATOM 2579 C C . GLU A 1 335 ? -15.084 -9.596 29.202 1.00 75.44 335 GLU A C 1
ATOM 2581 O O . GLU A 1 335 ? -14.405 -10.310 28.460 1.00 75.44 335 GLU A O 1
ATOM 2586 N N . ARG A 1 336 ? -16.123 -8.894 28.731 1.00 76.00 336 ARG A N 1
ATOM 2587 C CA . ARG A 1 336 ? -16.557 -8.979 27.332 1.00 76.00 336 ARG A CA 1
ATOM 2588 C C . ARG A 1 336 ? -15.575 -8.290 26.389 1.00 76.00 336 ARG A C 1
ATOM 2590 O O . ARG A 1 336 ? -15.368 -8.788 25.287 1.00 76.00 336 ARG A O 1
ATOM 2597 N N . ALA A 1 337 ? -14.959 -7.185 26.804 1.00 66.31 337 ALA A N 1
ATOM 2598 C CA . ALA A 1 337 ? -13.916 -6.523 26.027 1.00 66.31 337 ALA A CA 1
ATOM 2599 C C . ALA A 1 337 ? -12.691 -7.434 25.848 1.00 66.31 337 ALA A C 1
ATOM 2601 O O . ALA A 1 337 ? -12.214 -7.592 24.726 1.00 66.31 337 ALA A O 1
ATOM 2602 N N . ALA A 1 338 ? -12.241 -8.104 26.914 1.00 63.22 338 ALA A N 1
ATOM 2603 C CA . ALA A 1 338 ? -11.161 -9.087 26.837 1.00 63.22 338 ALA A CA 1
ATOM 2604 C C . ALA A 1 338 ? -11.522 -10.270 25.920 1.00 63.22 338 ALA A C 1
ATOM 2606 O O . ALA A 1 338 ? -10.705 -10.697 25.101 1.00 63.22 338 ALA A O 1
ATOM 2607 N N . PHE A 1 339 ? -12.763 -10.767 25.985 1.00 64.56 339 PHE A N 1
ATOM 2608 C CA . PHE A 1 339 ? -13.251 -11.798 25.064 1.00 64.56 339 PHE A CA 1
ATOM 2609 C C . PHE A 1 339 ? -13.247 -11.332 23.601 1.00 64.56 339 PHE A C 1
ATOM 2611 O O . PHE A 1 339 ? -12.792 -12.066 22.729 1.00 64.56 339 PHE A O 1
ATOM 2618 N N . ILE A 1 340 ? -13.722 -10.115 23.320 1.00 61.09 340 ILE A N 1
ATOM 2619 C CA . ILE A 1 340 ? -13.742 -9.563 21.959 1.00 61.09 340 ILE A CA 1
ATOM 2620 C C . ILE A 1 340 ? -12.320 -9.439 21.418 1.00 61.09 340 ILE A C 1
ATOM 2622 O O . ILE A 1 340 ? -12.044 -9.906 20.321 1.00 61.09 340 ILE A O 1
ATOM 2626 N N . VAL A 1 341 ? -11.410 -8.866 22.203 1.00 58.53 341 VAL A N 1
ATOM 2627 C CA . VAL A 1 341 ? -10.027 -8.615 21.788 1.00 58.53 341 VAL A CA 1
ATOM 2628 C C . VAL A 1 341 ? -9.224 -9.913 21.620 1.00 58.53 341 VAL A C 1
ATOM 2630 O O . VAL A 1 341 ? -8.451 -10.032 20.676 1.00 58.53 341 VAL A O 1
ATOM 2633 N N . SER A 1 342 ? -9.418 -10.907 22.491 1.00 54.12 342 SER A N 1
ATOM 2634 C CA . SER A 1 342 ? -8.770 -12.227 22.369 1.00 54.12 342 SER A CA 1
ATOM 2635 C C . SER A 1 342 ? -9.434 -13.167 21.364 1.00 54.12 342 SER A C 1
ATOM 2637 O O . SER A 1 342 ? -8.842 -14.167 20.960 1.00 54.12 342 SER A O 1
ATOM 2639 N N . GLY A 1 343 ? -10.679 -12.886 20.994 1.00 48.47 343 GLY A N 1
ATOM 2640 C CA . GLY A 1 343 ? -11.426 -13.650 20.010 1.00 48.47 343 GLY A CA 1
ATOM 2641 C C . GLY A 1 343 ? -11.394 -13.039 18.616 1.00 48.47 343 GLY A C 1
ATOM 2642 O O . GLY A 1 343 ? -11.854 -13.704 17.697 1.00 48.47 343 GLY A O 1
ATOM 2643 N N . ALA A 1 344 ? -10.931 -11.796 18.447 1.00 45.50 344 ALA A N 1
ATOM 2644 C CA . ALA A 1 344 ? -11.013 -11.060 17.188 1.00 45.50 344 ALA A CA 1
ATOM 2645 C C . ALA A 1 344 ? -10.125 -11.654 16.088 1.00 45.50 344 ALA A C 1
ATOM 2647 O O . ALA A 1 344 ? -9.030 -12.157 16.330 1.00 45.50 344 ALA A O 1
ATOM 2648 N N . SER A 1 345 ? -10.590 -11.529 14.845 1.00 44.50 345 SER A N 1
ATOM 2649 C CA . SER A 1 345 ? -9.747 -11.721 13.668 1.00 44.50 345 SER A CA 1
ATOM 2650 C C . SER A 1 345 ? -8.992 -10.420 13.401 1.00 44.50 345 SER A C 1
ATOM 2652 O O . SER A 1 345 ? -9.614 -9.428 13.014 1.00 44.50 345 SER A O 1
ATOM 2654 N N . THR A 1 346 ? -7.669 -10.412 13.580 1.00 49.66 346 THR A N 1
ATOM 2655 C CA . THR A 1 346 ? -6.850 -9.226 13.292 1.00 49.66 346 THR A CA 1
ATOM 2656 C C . THR A 1 346 ? -6.296 -9.280 11.873 1.00 49.66 346 THR A C 1
ATOM 2658 O O . THR A 1 346 ? -5.706 -10.265 11.465 1.00 49.66 346 THR A O 1
ATOM 2661 N N . SER A 1 347 ? -6.479 -8.230 11.084 1.00 43.31 347 SER A N 1
ATOM 2662 C CA . SER A 1 347 ? -5.964 -8.145 9.715 1.00 43.31 347 SER A CA 1
ATOM 2663 C C . SER A 1 347 ? -4.877 -7.082 9.657 1.00 43.31 347 SER A C 1
ATOM 2665 O O . SER A 1 347 ? -5.199 -5.909 9.821 1.00 43.31 347 SER A O 1
ATOM 2667 N N . CYS A 1 348 ? -3.631 -7.477 9.391 1.00 42.53 348 CYS A N 1
ATOM 2668 C CA . CYS A 1 348 ? -2.525 -6.556 9.114 1.00 42.53 348 CYS A CA 1
ATOM 2669 C C . CYS A 1 348 ? -2.114 -6.710 7.648 1.00 42.53 348 CYS A C 1
ATOM 2671 O O . CYS A 1 348 ? -1.904 -7.839 7.197 1.00 42.53 348 CYS A O 1
ATOM 2673 N N . VAL A 1 349 ? -2.033 -5.596 6.919 1.00 37.22 349 VAL A N 1
ATOM 2674 C CA . VAL A 1 349 ? -1.512 -5.533 5.542 1.00 37.22 349 VAL A CA 1
ATOM 2675 C C . VAL A 1 349 ? -0.341 -4.574 5.494 1.00 37.22 349 VAL A C 1
ATOM 2677 O O . VAL A 1 349 ? -0.478 -3.475 6.080 1.00 37.22 349 VAL A O 1
#

InterPro domains:
  IPR036514 SGNH hydrolase superfamily [G3DSA:3.40.50.1110] (1-138)
  IPR036514 SGNH hydrolase superfamily [G3DSA:3.40.50.1110] (198-345)
  IPR050592 GDSL lipolytic enzyme [PTHR45642] (212-344)

Foldseek 3Di:
DEEEALLPAQALVVLFPQFLQFQQDPPACCVDVVRGHRRRLHVYDHLVLLVLVVVVLHNHAAALNPPPDDLVSLLSHHYLYWHQAAQDVVSCVVSVIDHRVNSVVSVVVSLVSNCVRQNDVSSVCCVVVPDYYYVPDAPPHRDDDVSVVVVVVVVLVVVQVVQVVVVVVDPLFRADAPPLPVVVNCCSVPVVVVVCCVVVVDDDPDPPPQQAQAEAEEEALLPAQFLCVLFPFPQFQQDPPACCVDVVSGRRRRSHVYAGSSQVVCVVSVLHNHAAAPNDPPDDLVSLRHYHYLYKHQAGQDVVSCVSRRIDHRVNSVVVVVVSLVSNCVSPNNVSSSVNRRRYHYHYD

Sequence (349 aa):
MVFGDSFVDPGNNNVLKNVLTKCNFSPYGQDFPGRKPTGRFSNGKIPNDIIAEKLGITEYLPAYLDPELSPEDLLTGVSFASGGSGYDPLTAKIPMVLSPWDQLEMFEEYKEKLKAVAGEERAASIVSESFYTRTLRGGITRECFDTFNEAALAFNSGYNIEIQKLNSELDGVKIALADIYGPIMDLIQNPFNHVLQISLGQAQNQTAVPSFPAVIVFGDSIVDPGNNNGLKTTIKCNFSPYGQNFPGRKPTGRFSNGKIPPDIIAERLGIKEYVPAYFDPELSPEDLLTGVSFASGASGYDPLTSKTAMVLSPWDQLEMFEEYKEKLKAVAGEERAAFIVSGASTSCV

pLDDT: mean 71.88, std 17.82, range [34.03, 97.38]

Organism: Acorus calamus (NCBI:txid4465)